Protein AF-A0A8S9MAW0-F1 (afdb_monomer_lite)

pLDDT: mean 72.93, std 15.97, range [34.94, 92.12]

Secondary structure (DSSP, 8-state):
-HHHHHHHHHHHHHHHHHHHH-TT--EEEEEEEEETTEEEEEEEEEEEPPS---------SS-HHHHHHHHHHHHHHHHTTTT-SPPPS--EEEEEEE--TT---TTT----TT----TT--PEEEEEE--SS-----SS-THHHHHHHHHHHHHHHHHHH-TT--EEEEEEEEETTEEEEEEEEEEE--S--------GGG-HHHHHHHHHHHHHHHHTTTT-S---S--EEEEEEEE-TT---TTTEEE-TT----TT---EEEEEE---SS------S-SS-TT-EEEEES--EEPPP-------

InterPro domains:
  IPR009511 Mad1/Cdc20-bound-Mad2 binding protein [PTHR15681] (151-302)
  IPR053729 MAD2L1-binding domain-containing protein [G3DSA:3.30.900.20] (1-145)
  IPR053729 MAD2L1-binding domain-containing protein [G3DSA:3.30.900.20] (146-301)

Radius of gyration: 27.08 Å; chains: 1; bounding box: 57×53×76 Å

Foldseek 3Di:
DVVVVVVVVLLVVLVVVCCLQFVPFQWKKKFKAPDLQDGPAMEIEGEDDDPDPDNDPDDPPDDPVNVVVVVVVVVVCVVVPNPVDDDPDDIDIDMDTDGPPPDDDVVRDDDDPPDDYDPPDDHHYDYDDDPPPDDDDPDPPPPQSVLVVLLVVLVVVCCVQFVPWQKKKKFKDPDLQDGPAMEIEGEDDDPDPDPPPDPVVDDPVVVVVVVVQVVVCVVVVNPVDDDPDKIKIKMKIWGAPPDPPVVFWDWDQPDDYDPVDDHHYDYDDDDDDDDDDPDPPDDDRPGITMIITPRMRIDDDDDDPPDD

Organism: Brassica cretica (NCBI:txid69181)

Structure (mmCIF, N/CA/C/O backbone):
data_AF-A0A8S9MAW0-F1
#
_entry.id   AF-A0A8S9MAW0-F1
#
loop_
_atom_site.group_PDB
_atom_site.id
_atom_site.type_symbol
_atom_site.label_atom_id
_atom_site.label_alt_id
_atom_site.label_comp_id
_atom_site.label_asym_id
_atom_site.label_entity_id
_atom_site.label_seq_id
_atom_site.pdbx_PDB_ins_code
_atom_site.Cartn_x
_atom_site.Cartn_y
_atom_site.Cartn_z
_atom_site.occupancy
_atom_site.B_iso_or_equiv
_atom_site.auth_seq_id
_atom_site.auth_comp_id
_atom_site.auth_asym_id
_atom_site.auth_atom_id
_atom_site.pdbx_PDB_model_num
ATOM 1 N N . MET A 1 1 ? 31.852 18.500 -22.450 1.00 68.56 1 MET A N 1
ATOM 2 C CA . MET A 1 1 ? 30.918 18.590 -21.300 1.00 68.56 1 MET A CA 1
ATOM 3 C C . MET A 1 1 ? 29.756 19.556 -21.553 1.00 68.56 1 MET A C 1
ATOM 5 O O . MET A 1 1 ? 28.620 19.111 -21.476 1.00 68.56 1 MET A O 1
ATOM 9 N N . GLN A 1 2 ? 29.984 20.821 -21.937 1.00 80.50 2 GLN A N 1
ATOM 10 C CA . GLN A 1 2 ? 28.897 21.801 -22.166 1.00 80.50 2 GLN A CA 1
ATOM 11 C C . GLN A 1 2 ? 27.829 21.362 -23.187 1.00 80.50 2 GLN A C 1
ATOM 13 O O . GLN A 1 2 ? 26.647 21.426 -22.873 1.00 80.50 2 GLN A O 1
ATOM 18 N N . LYS A 1 3 ? 28.220 20.832 -24.359 1.00 80.88 3 LYS A N 1
ATOM 19 C CA . LYS A 1 3 ? 27.271 20.316 -25.374 1.00 80.88 3 LYS A CA 1
ATOM 20 C C . LYS A 1 3 ? 26.388 19.170 -24.859 1.00 80.88 3 LYS A C 1
ATOM 22 O O . LYS A 1 3 ? 25.231 19.044 -25.243 1.00 80.88 3 LYS A O 1
ATOM 27 N N . LEU A 1 4 ? 26.933 18.325 -23.982 1.00 74.94 4 LEU A N 1
ATOM 28 C CA . LEU A 1 4 ? 26.174 17.240 -23.362 1.00 74.94 4 LEU A CA 1
ATOM 29 C C . LEU A 1 4 ? 25.146 17.810 -22.382 1.00 74.94 4 LEU A C 1
ATOM 31 O O . LEU A 1 4 ? 23.981 17.435 -22.432 1.00 74.94 4 LEU A O 1
ATOM 35 N N . MET A 1 5 ? 25.564 18.754 -21.537 1.00 84.19 5 MET A N 1
ATOM 36 C CA . MET A 1 5 ? 24.671 19.398 -20.576 1.00 84.19 5 MET A CA 1
ATOM 37 C C . MET A 1 5 ? 23.560 20.197 -21.259 1.00 84.19 5 MET A C 1
ATOM 39 O O . MET A 1 5 ? 22.415 20.106 -20.831 1.00 84.19 5 MET A O 1
ATOM 43 N N . SER A 1 6 ? 23.848 20.911 -22.352 1.00 86.94 6 SER A N 1
ATOM 44 C CA . SER A 1 6 ? 22.807 21.603 -23.122 1.00 86.94 6 SER A CA 1
ATOM 45 C C . SER A 1 6 ? 21.810 20.621 -23.743 1.00 86.94 6 SER A C 1
ATOM 47 O O . SER A 1 6 ? 20.607 20.865 -23.701 1.00 86.94 6 SER A O 1
ATOM 49 N N . THR A 1 7 ? 22.289 19.474 -24.234 1.00 83.19 7 THR A N 1
ATOM 50 C CA . THR A 1 7 ? 21.432 18.406 -24.772 1.00 83.19 7 THR A CA 1
ATOM 51 C C . THR A 1 7 ? 20.560 17.779 -23.682 1.00 83.19 7 THR A C 1
ATOM 53 O O . THR A 1 7 ? 19.371 17.569 -23.896 1.00 83.19 7 THR A O 1
ATOM 56 N N . ILE A 1 8 ? 21.112 17.522 -22.491 1.00 81.00 8 ILE A N 1
ATOM 57 C CA . ILE A 1 8 ? 20.357 16.992 -21.345 1.00 81.00 8 ILE A CA 1
ATOM 58 C C . ILE A 1 8 ? 19.305 18.001 -20.876 1.00 81.00 8 ILE A C 1
ATOM 60 O O . ILE A 1 8 ? 18.168 17.614 -20.618 1.00 81.00 8 ILE A O 1
ATOM 64 N N . SER A 1 9 ? 19.654 19.286 -20.791 1.00 84.62 9 SER A N 1
ATOM 65 C CA . SER A 1 9 ? 18.708 20.346 -20.430 1.00 84.62 9 SER A CA 1
ATOM 66 C C . SER A 1 9 ? 17.590 20.479 -21.463 1.00 84.62 9 SER A C 1
ATOM 68 O O . SER A 1 9 ? 16.426 20.548 -21.085 1.00 84.62 9 SER A O 1
ATOM 70 N N . SER A 1 10 ? 17.919 20.431 -22.757 1.00 85.81 10 SER A N 1
ATOM 71 C CA . SER A 1 10 ? 16.930 20.437 -23.841 1.00 85.81 10 SER A CA 1
ATOM 72 C C . SER A 1 10 ? 16.008 19.216 -23.776 1.00 85.81 10 SER A C 1
ATOM 74 O O . SER A 1 10 ? 14.788 19.367 -23.824 1.00 85.81 10 SER A O 1
ATOM 76 N N . LEU A 1 11 ? 16.566 18.018 -23.567 1.00 84.38 11 LEU A N 1
ATOM 77 C CA . LEU A 1 11 ? 15.797 16.786 -23.388 1.00 84.38 11 LEU A CA 1
ATOM 78 C C . LEU A 1 11 ? 14.881 16.863 -22.162 1.00 84.38 11 LEU A C 1
ATOM 80 O O . LEU A 1 11 ? 13.733 16.433 -22.220 1.00 84.38 11 LEU A O 1
ATOM 84 N N . ARG A 1 12 ? 15.368 17.420 -21.050 1.00 83.94 12 ARG A N 1
ATOM 85 C CA . ARG A 1 12 ? 14.561 17.636 -19.849 1.00 83.94 12 ARG A CA 1
ATOM 86 C C . ARG A 1 12 ? 13.372 18.544 -20.152 1.00 83.94 12 ARG A C 1
ATOM 88 O O . ARG A 1 12 ? 12.258 18.172 -19.799 1.00 83.94 12 ARG A O 1
ATOM 95 N N . SER A 1 13 ? 13.593 19.688 -20.796 1.00 84.00 13 SER A N 1
ATOM 96 C CA . SER A 1 13 ? 12.515 20.611 -21.164 1.00 84.00 13 SER A CA 1
ATOM 97 C C . SER A 1 13 ? 11.504 19.947 -22.101 1.00 84.00 13 SER A C 1
ATOM 99 O O . SER A 1 13 ? 10.302 20.038 -21.867 1.00 84.00 13 SER A O 1
ATOM 101 N N . ALA A 1 14 ? 11.982 19.193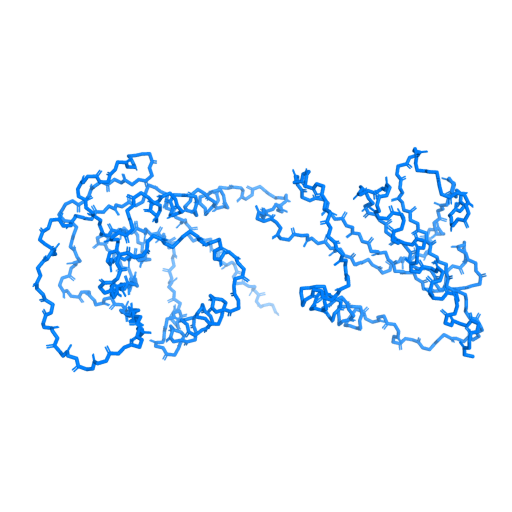 -23.096 1.00 84.00 14 ALA A N 1
ATOM 102 C CA . ALA A 1 14 ? 11.140 18.421 -24.008 1.00 84.00 14 ALA A CA 1
ATOM 103 C C . ALA A 1 14 ? 10.269 17.389 -23.274 1.00 84.00 14 ALA A C 1
ATOM 105 O O . ALA A 1 14 ? 9.072 17.294 -23.530 1.00 84.00 14 ALA A O 1
ATOM 106 N N . LEU A 1 15 ? 10.846 16.636 -22.331 1.00 82.44 15 LEU A N 1
ATOM 107 C CA . LEU A 1 15 ? 10.104 15.668 -21.519 1.00 82.44 15 LEU A CA 1
ATOM 108 C C . LEU A 1 15 ? 9.110 16.347 -20.567 1.00 82.44 15 LEU A C 1
ATOM 110 O O . LEU A 1 15 ? 8.040 15.801 -20.323 1.00 82.44 15 LEU A O 1
ATOM 114 N N . GLN A 1 16 ? 9.435 17.527 -20.037 1.00 81.56 16 GLN A N 1
ATOM 115 C CA . GLN A 1 16 ? 8.514 18.295 -19.195 1.00 81.56 16 GLN A CA 1
ATOM 116 C C . GLN A 1 16 ? 7.295 18.780 -19.984 1.00 81.56 16 GLN A C 1
ATOM 118 O O . GLN A 1 16 ? 6.176 18.626 -19.504 1.00 81.56 16 GLN A O 1
ATOM 123 N N . LEU A 1 17 ? 7.501 19.323 -21.186 1.00 81.88 17 LEU A N 1
ATOM 124 C CA . LEU A 1 17 ? 6.413 19.723 -22.085 1.00 81.88 17 LEU A CA 1
ATOM 125 C C . LEU A 1 17 ? 5.551 18.521 -22.477 1.00 81.88 17 LEU A C 1
ATOM 127 O O . LEU A 1 17 ? 4.332 18.564 -22.361 1.00 81.88 17 LEU A O 1
ATOM 131 N N . LEU A 1 18 ? 6.196 17.410 -22.823 1.00 82.06 18 LEU A N 1
ATOM 132 C CA . LEU A 1 18 ? 5.532 16.158 -23.159 1.00 82.06 18 LEU A CA 1
ATOM 133 C C . LEU A 1 18 ? 4.622 15.643 -22.034 1.00 82.06 18 LEU A C 1
ATOM 135 O O . LEU A 1 18 ? 3.487 15.263 -22.295 1.00 82.06 18 LEU A O 1
ATOM 139 N N . ILE A 1 19 ? 5.106 15.619 -20.791 1.00 77.44 19 ILE 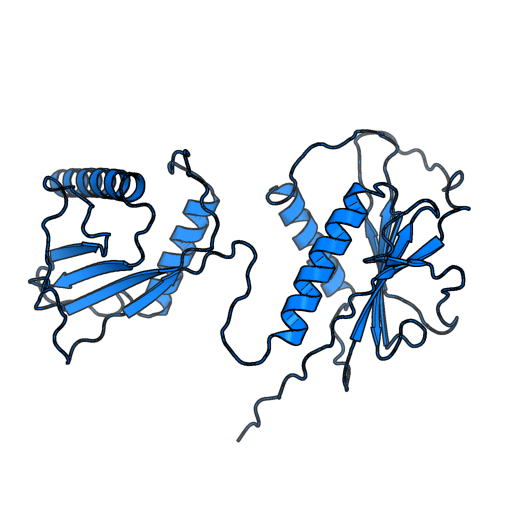A N 1
ATOM 140 C CA . ILE A 1 19 ? 4.314 15.157 -19.640 1.00 77.44 19 ILE A CA 1
ATOM 141 C C . ILE A 1 19 ? 3.129 16.096 -19.369 1.00 77.44 19 ILE A C 1
ATOM 143 O O . ILE A 1 19 ? 2.082 15.635 -18.922 1.00 77.44 19 ILE A O 1
ATOM 147 N N . ARG A 1 20 ? 3.283 17.399 -19.643 1.00 76.69 20 ARG A N 1
ATOM 148 C CA . ARG A 1 20 ? 2.206 18.390 -19.503 1.00 76.69 20 ARG A CA 1
ATOM 149 C C . ARG A 1 20 ? 1.122 18.219 -20.568 1.00 76.69 20 ARG A C 1
ATOM 151 O O . ARG A 1 20 ? -0.053 18.264 -20.232 1.00 76.69 20 ARG A O 1
ATOM 158 N N . GLU A 1 21 ? 1.505 18.011 -21.826 1.00 76.69 21 GLU A N 1
ATOM 159 C CA . GLU A 1 21 ? 0.562 17.914 -22.952 1.00 76.69 21 GLU A CA 1
ATOM 160 C C . GLU A 1 21 ? -0.043 16.517 -23.135 1.00 76.69 21 GLU A C 1
ATOM 162 O O . GLU A 1 21 ? -1.165 16.378 -23.615 1.00 76.69 21 GLU A O 1
ATOM 167 N N . ALA A 1 22 ? 0.683 15.470 -22.746 1.00 73.56 22 ALA A N 1
ATOM 168 C CA . ALA A 1 22 ? 0.238 14.085 -22.819 1.00 73.56 22 ALA A CA 1
ATOM 169 C C . ALA A 1 22 ? 0.399 13.407 -21.447 1.00 73.56 22 ALA A C 1
ATOM 171 O O . ALA A 1 22 ? 1.320 12.611 -21.251 1.00 73.56 22 ALA A O 1
ATOM 172 N N . PRO A 1 23 ? -0.512 13.660 -20.489 1.00 67.12 23 PRO A N 1
ATOM 173 C CA . PRO A 1 23 ? -0.479 12.991 -19.185 1.00 67.12 23 PRO A CA 1
ATOM 174 C C . PRO A 1 23 ? -0.684 11.467 -19.291 1.00 67.12 23 PRO A C 1
ATOM 176 O O . PRO A 1 23 ? -0.322 10.723 -18.381 1.00 67.12 23 PRO A O 1
ATOM 179 N N . ASP A 1 24 ? -1.194 10.988 -20.430 1.00 70.81 24 ASP A N 1
ATOM 180 C CA . ASP A 1 24 ? -1.574 9.592 -20.672 1.00 70.81 24 ASP A CA 1
ATOM 181 C C . ASP A 1 24 ? -0.463 8.744 -21.306 1.00 70.81 24 ASP A C 1
ATOM 183 O O . ASP A 1 24 ? -0.723 7.735 -21.967 1.00 70.81 24 ASP A O 1
ATOM 187 N N . ILE A 1 25 ? 0.800 9.131 -21.124 1.00 77.19 25 ILE A N 1
ATOM 188 C CA . ILE A 1 25 ? 1.941 8.360 -21.627 1.00 77.19 25 ILE A CA 1
ATOM 189 C C . ILE A 1 25 ? 2.031 7.027 -20.892 1.00 77.19 25 ILE A C 1
ATOM 191 O O . ILE A 1 25 ? 2.339 6.952 -19.704 1.00 77.19 25 ILE A O 1
ATOM 195 N N . GLN A 1 26 ? 1.830 5.945 -21.637 1.00 78.69 26 GLN A N 1
ATOM 196 C CA . GLN A 1 26 ? 1.877 4.587 -21.093 1.00 78.69 26 GLN A CA 1
ATOM 197 C C . GLN A 1 26 ? 3.250 3.935 -21.247 1.00 78.69 26 GLN A C 1
ATOM 199 O O . GLN A 1 26 ? 3.578 2.985 -20.535 1.00 78.69 26 GLN A O 1
ATOM 204 N N . ARG A 1 27 ? 4.070 4.409 -22.191 1.00 84.56 27 ARG A N 1
ATOM 205 C CA . ARG A 1 27 ? 5.347 3.774 -22.522 1.00 84.56 27 ARG A CA 1
ATOM 206 C C . ARG A 1 27 ? 6.376 4.805 -22.958 1.00 84.56 27 ARG A C 1
ATOM 208 O O . ARG A 1 27 ? 6.156 5.550 -23.908 1.00 84.56 27 ARG A O 1
ATOM 215 N N . VAL A 1 28 ? 7.539 4.761 -22.322 1.00 87.44 28 VAL A N 1
ATOM 216 C CA . VAL A 1 28 ? 8.760 5.439 -22.767 1.00 87.44 28 VAL A CA 1
ATOM 217 C C . VAL A 1 28 ? 9.814 4.380 -23.049 1.00 87.44 28 VAL A C 1
ATOM 219 O O . VAL A 1 28 ? 9.986 3.439 -22.280 1.00 87.44 28 VAL A O 1
ATOM 222 N N . VAL A 1 29 ? 10.526 4.518 -24.156 1.00 89.06 29 VAL A N 1
ATOM 223 C CA . VAL A 1 29 ? 11.562 3.593 -24.599 1.00 89.06 29 VAL A CA 1
ATOM 224 C C . VAL A 1 29 ? 12.883 4.341 -24.703 1.00 89.06 29 VAL A C 1
ATOM 226 O O . VAL A 1 29 ? 12.986 5.350 -25.398 1.00 89.06 29 VAL A O 1
ATOM 229 N N . LEU A 1 30 ? 13.908 3.811 -24.045 1.00 88.44 30 LEU A N 1
ATOM 230 C CA . LEU A 1 30 ? 15.286 4.277 -24.142 1.00 88.44 30 LEU A CA 1
ATOM 231 C C . LEU A 1 30 ? 16.082 3.264 -24.956 1.00 88.44 30 LEU A C 1
ATOM 233 O O . LEU A 1 30 ? 16.250 2.132 -24.515 1.00 88.44 30 LEU A O 1
ATOM 237 N N . ILE A 1 31 ? 16.584 3.655 -26.123 1.00 88.44 31 ILE A N 1
ATOM 238 C CA . ILE A 1 31 ? 17.380 2.790 -26.999 1.00 88.44 31 ILE A CA 1
ATOM 239 C C . ILE A 1 31 ? 18.826 3.269 -27.004 1.00 88.44 31 ILE A C 1
ATOM 241 O O . ILE A 1 31 ? 19.095 4.429 -27.302 1.00 88.44 31 ILE A O 1
ATOM 245 N N . LEU A 1 32 ? 19.754 2.357 -26.736 1.00 86.62 32 LEU A N 1
ATOM 246 C CA . LEU A 1 32 ? 21.188 2.553 -26.907 1.00 86.62 32 LEU A CA 1
ATOM 247 C C . LEU A 1 32 ? 21.658 1.735 -28.109 1.00 86.62 32 LEU A C 1
ATOM 249 O O . LEU A 1 32 ? 21.544 0.507 -28.124 1.00 86.62 32 LEU A O 1
ATOM 253 N N . GLY A 1 33 ? 22.193 2.404 -29.124 1.00 86.88 33 GLY A N 1
ATOM 254 C CA . GLY A 1 33 ? 22.710 1.741 -30.319 1.00 86.88 33 GLY A CA 1
ATOM 255 C C . GLY A 1 33 ? 23.092 2.720 -31.421 1.00 86.88 33 GLY A C 1
ATOM 256 O O . GLY A 1 33 ? 23.178 3.926 -31.194 1.00 86.88 33 GLY A O 1
ATOM 257 N N . GLY A 1 34 ? 23.314 2.198 -32.628 1.00 84.50 34 GLY A N 1
ATOM 258 C CA . GLY A 1 34 ? 23.605 3.027 -33.805 1.00 84.50 34 GLY A CA 1
ATOM 259 C C . GLY A 1 34 ? 22.356 3.682 -34.405 1.00 84.50 34 GLY A C 1
ATOM 260 O O . GLY A 1 34 ? 22.434 4.761 -34.986 1.00 84.50 34 GLY A O 1
ATOM 261 N N . SER A 1 35 ? 21.188 3.052 -34.244 1.00 83.88 35 SER A N 1
ATOM 262 C CA . SER A 1 35 ? 19.892 3.576 -34.689 1.00 83.88 35 SER A CA 1
ATOM 263 C C . SER A 1 35 ? 18.746 2.963 -33.871 1.00 83.88 35 SER A C 1
ATOM 265 O O . SER A 1 35 ? 18.943 1.898 -33.279 1.00 83.88 35 SER A O 1
ATOM 267 N N . PRO A 1 36 ? 17.532 3.547 -33.893 1.00 82.81 36 PRO A N 1
ATOM 268 C CA . PRO A 1 36 ? 16.364 2.951 -33.243 1.00 82.81 36 PRO A CA 1
ATOM 269 C C . PRO A 1 36 ? 16.032 1.535 -33.744 1.00 82.81 36 PRO A C 1
ATOM 271 O O . PRO A 1 36 ? 15.563 0.709 -32.970 1.00 82.81 36 PRO A O 1
ATOM 274 N N . LEU A 1 37 ? 16.289 1.238 -35.027 1.00 84.38 37 LEU A N 1
ATOM 275 C CA . LEU A 1 37 ? 16.007 -0.067 -35.651 1.00 84.38 37 LEU A CA 1
ATOM 276 C C . LEU A 1 37 ? 17.097 -1.119 -35.393 1.00 84.38 37 LEU A C 1
ATOM 278 O O . LEU A 1 37 ? 16.867 -2.310 -35.591 1.00 84.38 37 LEU A O 1
ATOM 282 N N . ARG A 1 38 ? 18.287 -0.687 -34.958 1.00 83.50 38 ARG A N 1
ATOM 283 C CA . ARG A 1 38 ? 19.421 -1.552 -34.601 1.00 83.50 38 ARG A CA 1
ATOM 284 C C . ARG A 1 38 ? 19.840 -1.290 -33.146 1.00 83.50 38 ARG A C 1
ATOM 286 O O . ARG A 1 38 ? 20.939 -0.770 -32.916 1.00 83.50 38 ARG A O 1
ATOM 293 N N . PRO A 1 39 ? 18.957 -1.579 -32.171 1.00 86.31 39 PRO A N 1
ATOM 294 C CA . PRO A 1 39 ? 19.268 -1.408 -30.760 1.00 86.31 39 PRO A CA 1
ATOM 295 C C . PRO A 1 39 ? 20.339 -2.420 -30.332 1.00 86.31 39 PRO A C 1
ATOM 297 O O . PRO A 1 39 ? 20.265 -3.593 -30.687 1.00 86.31 39 PRO A O 1
ATOM 300 N N . GLN A 1 40 ? 21.319 -1.978 -29.545 1.00 84.12 40 GLN A N 1
ATOM 301 C CA . GLN A 1 40 ? 22.179 -2.894 -28.786 1.00 84.12 40 GLN A CA 1
ATOM 302 C C . GLN A 1 40 ? 21.581 -3.159 -27.404 1.00 84.12 40 GLN A C 1
ATOM 304 O O . GLN A 1 40 ? 21.593 -4.284 -26.917 1.00 84.12 40 GLN A O 1
ATOM 309 N N . LYS A 1 41 ? 21.017 -2.119 -26.783 1.00 85.00 41 LYS A N 1
ATOM 310 C CA . LYS A 1 41 ? 20.212 -2.221 -25.565 1.00 85.00 41 LYS A CA 1
ATOM 311 C C . LYS A 1 41 ? 18.969 -1.367 -25.717 1.00 85.00 41 LYS A C 1
ATOM 313 O O . LYS A 1 41 ? 19.006 -0.313 -26.348 1.00 85.00 41 LYS A O 1
ATOM 318 N N . ALA A 1 42 ? 17.879 -1.803 -25.109 1.00 87.56 42 ALA A N 1
ATOM 319 C CA . ALA A 1 42 ? 16.677 -1.002 -25.015 1.00 87.56 42 ALA A CA 1
ATOM 320 C C . ALA A 1 42 ? 16.008 -1.250 -23.672 1.00 87.56 42 ALA A C 1
ATOM 322 O O . ALA A 1 42 ? 15.942 -2.389 -23.205 1.00 87.56 42 ALA A O 1
ATOM 323 N N . TYR A 1 43 ? 15.512 -0.173 -23.083 1.00 88.25 43 TYR A N 1
ATOM 324 C CA . TYR A 1 43 ? 14.814 -0.172 -21.812 1.00 88.25 43 TYR A CA 1
ATOM 325 C C . TYR A 1 43 ? 13.421 0.399 -22.032 1.00 88.25 43 TYR A C 1
ATOM 327 O O . TYR A 1 43 ? 13.277 1.539 -22.469 1.00 88.25 43 TYR A O 1
ATOM 335 N N . GLU A 1 44 ? 12.396 -0.387 -21.733 1.00 89.25 44 GLU A N 1
ATOM 336 C CA . GLU A 1 44 ? 11.007 0.055 -21.781 1.00 89.25 44 GLU A CA 1
ATOM 337 C C . GLU A 1 44 ? 10.533 0.398 -20.378 1.00 89.25 44 GLU A C 1
ATOM 339 O O . GLU A 1 44 ? 10.459 -0.459 -19.503 1.00 89.25 44 GLU A O 1
ATOM 344 N N . LEU A 1 45 ? 10.179 1.657 -20.179 1.00 86.38 45 LEU A N 1
ATOM 345 C CA . LEU A 1 45 ? 9.536 2.168 -18.983 1.00 86.38 45 LEU A CA 1
ATOM 346 C C . LEU A 1 45 ? 8.030 2.160 -19.255 1.00 86.38 45 LEU A C 1
ATOM 348 O O . LEU A 1 45 ? 7.540 2.915 -20.095 1.00 86.38 45 LEU A O 1
ATOM 352 N N . LEU A 1 46 ? 7.307 1.266 -18.589 1.00 84.19 46 LEU A N 1
ATOM 353 C CA . LEU A 1 46 ? 5.864 1.094 -18.749 1.00 84.19 46 LEU A CA 1
ATOM 354 C C . LEU A 1 46 ? 5.147 1.725 -17.562 1.00 84.19 46 LEU A C 1
ATOM 356 O O . LEU A 1 46 ? 5.374 1.314 -16.425 1.00 84.19 46 LEU A O 1
ATOM 360 N N . PHE A 1 47 ? 4.260 2.674 -17.823 1.00 79.94 47 PHE A N 1
ATOM 361 C CA . PHE A 1 47 ? 3.472 3.371 -16.818 1.00 79.94 47 PHE A CA 1
ATOM 362 C C . PHE A 1 47 ? 2.038 2.857 -16.871 1.00 79.94 47 PHE A C 1
ATOM 364 O O . PHE A 1 47 ? 1.377 2.925 -17.905 1.00 79.94 47 PHE A O 1
ATOM 371 N N . THR A 1 48 ? 1.550 2.310 -15.761 1.00 67.00 48 THR A N 1
ATOM 372 C CA . THR A 1 48 ? 0.127 1.988 -15.621 1.00 67.00 48 THR A CA 1
ATOM 373 C C . THR A 1 48 ? -0.570 3.142 -14.921 1.00 67.00 48 THR A C 1
ATOM 375 O O . THR A 1 48 ? -0.221 3.455 -13.778 1.00 67.00 48 THR A O 1
ATOM 378 N N . ARG A 1 49 ? -1.547 3.753 -15.593 1.00 61.44 49 ARG A N 1
ATOM 379 C CA . ARG A 1 49 ? -2.446 4.741 -14.995 1.00 61.44 49 ARG A CA 1
ATOM 380 C C . ARG A 1 49 ? -3.319 4.053 -13.937 1.00 61.44 49 ARG A C 1
ATOM 382 O O . ARG A 1 49 ? -3.872 2.994 -14.211 1.00 61.44 49 ARG A O 1
ATOM 389 N N . GLY A 1 50 ? -3.386 4.630 -12.738 1.00 50.72 50 GLY A N 1
ATOM 390 C CA . GLY A 1 50 ? -4.506 4.417 -11.815 1.00 50.72 50 GLY A CA 1
ATOM 391 C C . GLY A 1 50 ? -5.565 5.477 -12.113 1.00 50.72 50 GLY A C 1
ATOM 392 O O . GLY A 1 50 ? -5.195 6.575 -12.531 1.00 50.72 50 GLY A O 1
ATOM 393 N N . ASP A 1 51 ? -6.840 5.154 -11.939 1.00 42.97 51 ASP A N 1
ATOM 394 C CA . ASP A 1 51 ? -8.027 5.887 -12.423 1.00 42.97 51 ASP A CA 1
ATOM 395 C C . ASP A 1 51 ? -8.267 7.298 -11.828 1.00 42.97 51 ASP A C 1
ATOM 397 O O . ASP A 1 51 ? -9.372 7.825 -11.814 1.00 42.97 51 ASP A O 1
ATOM 401 N N . ASN A 1 52 ? -7.233 7.980 -11.337 1.00 43.12 52 ASN A N 1
ATOM 402 C CA . ASN A 1 52 ? -7.392 9.297 -10.733 1.00 43.12 52 ASN A CA 1
ATOM 403 C C . ASN A 1 52 ? -6.979 10.385 -11.724 1.00 43.12 52 ASN A C 1
ATOM 405 O O . ASN A 1 52 ? -5.798 10.707 -11.870 1.00 43.12 52 ASN A O 1
ATOM 409 N N . GLY A 1 53 ? -7.979 10.970 -12.386 1.00 41.97 53 GLY A N 1
ATOM 410 C CA . GLY A 1 53 ? -7.893 12.195 -13.184 1.00 41.97 53 GLY A CA 1
ATOM 411 C C . GLY A 1 53 ? -7.612 13.449 -12.351 1.00 41.97 53 GLY A C 1
ATOM 412 O O . GLY A 1 53 ? -8.368 14.411 -12.413 1.00 41.97 53 GLY A O 1
ATOM 413 N N . LEU A 1 54 ? -6.533 13.455 -11.568 1.00 39.12 54 LEU A N 1
ATOM 414 C CA . LEU A 1 54 ? -6.051 14.673 -10.924 1.00 39.12 54 LEU A CA 1
ATOM 415 C C . LEU A 1 54 ? -5.027 15.339 -11.838 1.00 39.12 54 LEU A C 1
ATOM 417 O O . LEU A 1 54 ? -3.893 14.876 -11.966 1.00 39.12 54 LEU A O 1
ATOM 421 N N . SER A 1 55 ? -5.460 16.431 -12.467 1.00 40.03 55 SER A N 1
ATOM 422 C CA . SER A 1 55 ? -4.608 17.438 -13.093 1.00 40.03 55 SER A CA 1
ATOM 423 C C . SER A 1 55 ? -3.509 17.841 -12.108 1.00 40.03 55 SER A C 1
ATOM 425 O O . SER A 1 55 ? -3.758 18.507 -11.102 1.00 40.03 55 SER A O 1
ATOM 427 N N . PHE A 1 56 ? -2.297 17.351 -12.350 1.00 43.09 56 PHE A N 1
ATOM 428 C CA . PHE A 1 56 ? -1.178 17.520 -11.435 1.00 43.09 56 PHE A CA 1
ATOM 429 C C . PHE A 1 56 ? -0.444 18.823 -11.763 1.00 43.09 56 PHE A C 1
ATOM 431 O O . PHE A 1 56 ? 0.523 18.839 -12.523 1.00 43.09 56 PHE A O 1
ATOM 438 N N . GLU A 1 57 ? -0.918 19.924 -11.188 1.00 39.50 57 GLU A N 1
ATOM 439 C CA . GLU A 1 57 ? -0.238 21.218 -11.216 1.00 39.50 57 GLU A CA 1
ATOM 440 C C . GLU A 1 57 ? 0.765 21.274 -10.056 1.00 39.50 57 GLU A C 1
ATOM 442 O O . GLU A 1 57 ? 0.469 21.723 -8.951 1.00 39.50 57 GLU A O 1
ATOM 447 N N . GLY A 1 58 ? 1.950 20.702 -10.266 1.00 47.25 58 GLY A N 1
ATOM 448 C CA . GLY A 1 58 ? 2.993 20.669 -9.247 1.00 47.25 58 GLY A CA 1
ATOM 449 C C . GLY A 1 58 ? 4.383 20.586 -9.856 1.00 47.25 58 GLY A C 1
ATOM 450 O O . GLY A 1 58 ? 4.673 19.712 -10.674 1.00 47.25 58 GLY A O 1
ATOM 451 N N . ASP A 1 59 ? 5.262 21.490 -9.434 1.00 47.22 59 ASP A N 1
ATOM 452 C CA . ASP A 1 59 ? 6.646 21.535 -9.885 1.00 47.22 59 ASP A CA 1
ATOM 453 C C . ASP A 1 59 ? 7.414 20.280 -9.423 1.00 47.22 59 ASP A C 1
ATOM 455 O O . ASP A 1 59 ? 7.636 20.032 -8.237 1.00 47.22 59 ASP A O 1
ATOM 459 N N . PHE A 1 60 ? 7.854 19.459 -10.385 1.00 52.06 60 PHE A N 1
ATOM 460 C CA . PHE A 1 60 ? 8.621 18.221 -10.157 1.00 52.06 60 PHE A CA 1
ATOM 461 C C . PHE A 1 60 ? 10.017 18.453 -9.548 1.00 52.06 60 PHE A C 1
ATOM 463 O O . PHE A 1 60 ? 10.757 17.505 -9.254 1.00 52.06 60 PHE A O 1
ATOM 470 N N . SER A 1 61 ? 10.416 19.707 -9.366 1.00 51.72 61 SER A N 1
ATOM 471 C CA . SER A 1 61 ? 11.673 20.103 -8.755 1.00 51.72 61 SER A CA 1
ATOM 472 C C . SER A 1 61 ? 11.621 19.881 -7.236 1.00 51.72 61 SER A C 1
ATOM 474 O O . SER A 1 61 ? 11.262 20.762 -6.468 1.00 51.72 61 SER A O 1
ATOM 476 N N . LYS A 1 62 ? 12.135 18.715 -6.807 1.00 55.06 62 LYS A N 1
ATOM 477 C CA . LYS A 1 62 ? 12.607 18.398 -5.433 1.00 55.06 62 LYS A CA 1
ATOM 478 C C . LYS A 1 62 ? 11.608 17.759 -4.453 1.00 55.06 62 LYS A C 1
ATOM 480 O O . LYS A 1 62 ? 11.784 17.875 -3.241 1.00 55.06 62 LYS A O 1
ATOM 485 N N . SER A 1 63 ? 10.623 16.988 -4.914 1.00 65.94 63 SER A N 1
ATOM 486 C CA . SER A 1 63 ? 9.903 16.104 -3.981 1.00 65.94 63 SER A CA 1
ATOM 487 C C . SER A 1 63 ? 10.786 14.926 -3.540 1.00 65.94 63 SER A C 1
ATOM 489 O O . SER A 1 63 ? 11.348 14.203 -4.366 1.00 65.94 63 SER A O 1
ATOM 491 N N . LYS A 1 64 ? 10.863 14.679 -2.224 1.00 70.25 64 LYS A N 1
ATOM 492 C CA . LYS A 1 64 ? 11.545 13.501 -1.645 1.00 70.25 64 LYS A CA 1
ATOM 493 C C . LYS A 1 64 ? 10.997 12.181 -2.195 1.00 70.25 64 LYS A C 1
ATOM 495 O O . LYS A 1 64 ? 11.735 11.203 -2.292 1.00 70.25 64 LYS A O 1
ATOM 500 N N . ALA A 1 65 ? 9.718 12.154 -2.576 1.00 67.19 65 ALA A N 1
ATOM 501 C CA . ALA A 1 65 ? 9.102 10.992 -3.206 1.00 67.19 65 ALA A CA 1
ATOM 502 C C . ALA A 1 65 ? 9.693 10.729 -4.600 1.00 67.19 65 ALA A C 1
ATOM 504 O O . ALA A 1 65 ? 10.010 9.584 -4.919 1.00 67.19 65 ALA A O 1
ATOM 505 N N . THR A 1 66 ? 9.914 11.784 -5.390 1.00 70.69 66 THR A N 1
ATOM 506 C CA . THR A 1 66 ? 10.563 11.703 -6.707 1.00 70.69 66 THR A CA 1
ATOM 507 C C . THR A 1 66 ? 11.989 11.187 -6.576 1.00 70.69 66 THR A C 1
ATOM 509 O O . THR A 1 66 ? 12.381 10.274 -7.294 1.00 70.69 66 THR A O 1
ATOM 512 N N . GLU A 1 67 ? 12.755 11.700 -5.612 1.00 78.00 67 GLU A N 1
ATOM 513 C CA . GLU A 1 67 ? 14.126 11.239 -5.371 1.00 78.00 67 GLU A CA 1
ATOM 514 C C . GLU A 1 67 ? 14.171 9.760 -4.948 1.00 78.00 67 GLU A C 1
ATOM 516 O O . GLU A 1 67 ? 14.971 8.977 -5.467 1.00 78.00 67 GLU A O 1
ATOM 521 N N . ALA A 1 68 ? 13.287 9.350 -4.035 1.00 78.25 68 ALA A N 1
ATOM 522 C CA . ALA A 1 68 ? 13.186 7.963 -3.594 1.00 78.25 68 ALA A CA 1
ATOM 523 C C . ALA A 1 68 ? 12.784 7.021 -4.739 1.00 78.25 68 ALA A C 1
ATOM 525 O O . ALA A 1 68 ? 13.356 5.933 -4.864 1.00 78.25 68 ALA A O 1
ATOM 526 N N . LEU A 1 69 ? 11.839 7.443 -5.586 1.00 78.75 69 LEU A N 1
ATOM 527 C CA . LEU A 1 69 ? 11.416 6.689 -6.761 1.00 78.75 69 LEU A CA 1
ATOM 528 C C . LEU A 1 69 ? 12.565 6.558 -7.761 1.00 78.75 69 LEU A C 1
ATOM 530 O O . LEU A 1 69 ? 12.882 5.439 -8.146 1.00 78.75 69 LEU A O 1
ATOM 534 N N . SER A 1 70 ? 13.265 7.648 -8.080 1.00 80.75 70 SER A N 1
ATOM 535 C CA . SER A 1 70 ? 14.445 7.632 -8.953 1.00 80.75 70 SER A CA 1
ATOM 536 C C . SER A 1 70 ? 15.516 6.670 -8.443 1.00 80.75 70 SER A C 1
ATOM 538 O O . SER A 1 70 ? 15.985 5.812 -9.187 1.00 80.75 70 SER A O 1
ATOM 540 N N . LYS A 1 71 ? 15.856 6.721 -7.148 1.00 86.56 71 LYS A N 1
ATOM 541 C CA . LYS A 1 71 ? 16.818 5.782 -6.542 1.00 86.56 71 LYS A CA 1
ATOM 542 C C . LYS A 1 71 ? 16.329 4.336 -6.587 1.00 86.56 71 LYS A C 1
ATOM 544 O O . LYS A 1 71 ? 17.134 3.416 -6.709 1.00 86.56 71 LYS A O 1
ATOM 549 N N . LYS A 1 72 ? 15.024 4.097 -6.443 1.00 84.44 72 LYS A N 1
ATOM 550 C CA . LYS A 1 72 ? 14.437 2.754 -6.548 1.00 84.44 72 LYS A CA 1
ATOM 551 C C . LYS A 1 72 ? 14.488 2.238 -7.987 1.00 84.44 72 LYS A C 1
ATOM 553 O O . LYS A 1 72 ? 14.882 1.097 -8.192 1.00 84.44 72 LYS A O 1
ATOM 558 N N . THR A 1 73 ? 14.168 3.086 -8.958 1.00 82.56 73 THR A N 1
ATOM 559 C CA . THR A 1 73 ? 14.250 2.806 -10.394 1.00 82.56 73 THR A CA 1
ATOM 560 C C . THR A 1 73 ? 15.671 2.484 -10.824 1.00 82.56 73 THR A C 1
ATOM 562 O O . THR A 1 73 ? 15.891 1.455 -11.449 1.00 82.56 73 THR A O 1
ATOM 565 N N . ILE A 1 74 ? 16.645 3.308 -10.436 1.00 85.31 74 ILE A N 1
ATOM 566 C CA . ILE A 1 74 ? 18.059 3.081 -10.756 1.00 85.31 74 ILE A CA 1
ATOM 567 C C . ILE A 1 74 ? 18.529 1.747 -10.167 1.00 85.31 74 ILE A C 1
ATOM 569 O O . ILE A 1 74 ? 19.124 0.942 -10.875 1.00 85.31 74 ILE A O 1
ATOM 573 N N . ARG A 1 75 ? 18.196 1.455 -8.903 1.00 86.81 75 ARG A N 1
ATOM 574 C CA . ARG A 1 75 ? 18.527 0.160 -8.282 1.00 86.81 75 ARG A CA 1
ATOM 575 C C . ARG A 1 75 ? 17.852 -1.022 -8.981 1.00 86.81 75 ARG A C 1
ATOM 577 O O . ARG A 1 75 ? 18.486 -2.058 -9.156 1.00 86.81 75 ARG A O 1
ATOM 584 N N . ALA A 1 76 ? 16.596 -0.880 -9.401 1.00 83.94 76 ALA A N 1
ATOM 585 C CA . ALA A 1 76 ? 15.892 -1.912 -10.160 1.00 83.94 76 ALA A CA 1
ATOM 586 C C . ALA A 1 76 ? 16.552 -2.161 -11.528 1.00 83.94 76 ALA A C 1
ATOM 588 O O . ALA A 1 76 ? 16.745 -3.305 -11.921 1.00 83.94 76 ALA A O 1
ATOM 589 N N . LEU A 1 77 ? 16.968 -1.104 -12.229 1.00 81.88 77 LEU A N 1
ATOM 590 C CA . LEU A 1 77 ? 17.713 -1.229 -13.482 1.00 81.88 77 LEU A CA 1
ATOM 591 C C . LEU A 1 77 ? 19.051 -1.948 -13.261 1.00 81.88 77 LEU A C 1
ATOM 593 O O . LEU A 1 77 ? 19.338 -2.922 -13.945 1.00 81.88 77 LEU A O 1
ATOM 597 N N . ILE A 1 78 ? 19.834 -1.538 -12.263 1.00 85.88 78 ILE A N 1
ATOM 598 C CA . ILE A 1 78 ? 21.130 -2.169 -11.966 1.00 85.88 78 ILE A CA 1
ATOM 599 C C . ILE A 1 78 ? 20.953 -3.650 -11.590 1.00 85.88 78 ILE A C 1
ATOM 601 O O . ILE A 1 78 ? 21.644 -4.506 -12.131 1.00 85.88 78 ILE A O 1
ATOM 605 N N . SER A 1 79 ? 19.996 -3.972 -10.714 1.00 82.75 79 SER A N 1
ATOM 606 C CA . SER A 1 79 ? 19.724 -5.363 -10.300 1.00 82.75 79 SER A CA 1
ATOM 607 C C . SER A 1 79 ? 19.186 -6.254 -11.421 1.00 82.75 79 SER A C 1
ATOM 609 O O . SER A 1 79 ? 19.366 -7.464 -11.367 1.00 82.75 79 SER A O 1
ATOM 611 N N . THR A 1 80 ? 18.573 -5.673 -12.455 1.00 80.06 80 THR A N 1
ATOM 612 C CA . THR A 1 80 ? 18.143 -6.401 -13.663 1.00 80.06 80 THR A CA 1
ATOM 613 C C . THR A 1 80 ? 19.244 -6.501 -14.725 1.00 80.06 80 THR A C 1
ATOM 615 O O . THR A 1 80 ? 18.995 -6.978 -15.829 1.00 80.06 80 THR A O 1
ATOM 618 N N . GLY A 1 81 ? 20.471 -6.078 -14.404 1.00 77.62 81 GLY A N 1
ATOM 619 C CA . GLY A 1 81 ? 21.634 -6.181 -15.286 1.00 77.62 81 GLY A CA 1
ATOM 620 C C . GLY A 1 81 ? 21.800 -5.009 -16.258 1.00 77.62 81 GLY A C 1
ATOM 621 O O . GLY A 1 81 ? 22.595 -5.085 -17.202 1.00 77.62 81 GLY A O 1
ATOM 622 N N . ALA A 1 82 ? 21.065 -3.905 -16.072 1.00 79.56 82 ALA A N 1
ATOM 623 C CA . ALA A 1 82 ? 21.250 -2.711 -16.889 1.00 79.56 82 ALA A CA 1
ATOM 624 C C . ALA A 1 82 ? 22.665 -2.151 -16.689 1.00 79.56 82 ALA A C 1
ATOM 626 O O . ALA A 1 82 ? 23.073 -1.819 -15.580 1.00 79.56 82 ALA A O 1
ATOM 627 N N . GLY A 1 83 ? 23.408 -2.027 -17.789 1.00 74.75 83 GLY A N 1
ATOM 628 C CA . GLY A 1 83 ? 24.791 -1.543 -17.758 1.00 74.75 83 GLY A CA 1
ATOM 629 C C . GLY A 1 83 ? 25.846 -2.588 -17.375 1.00 74.75 83 GLY A C 1
ATOM 630 O O . GLY A 1 83 ? 27.021 -2.250 -17.414 1.00 74.75 83 GLY A O 1
ATOM 631 N N . SER A 1 84 ? 25.475 -3.844 -17.093 1.00 76.56 84 SER A N 1
ATOM 632 C CA . SER A 1 84 ? 26.434 -4.900 -16.710 1.00 76.56 84 SER A CA 1
ATOM 633 C C . SER A 1 84 ? 27.353 -5.355 -17.844 1.00 76.56 84 SER A C 1
ATOM 635 O O . SER A 1 84 ? 28.419 -5.900 -17.586 1.00 76.56 84 SER A O 1
ATOM 637 N N . THR A 1 85 ? 26.961 -5.136 -19.100 1.00 72.06 85 THR A N 1
ATOM 638 C CA . THR A 1 85 ? 27.811 -5.445 -20.256 1.00 72.06 85 THR A CA 1
ATOM 639 C C . THR A 1 85 ? 28.514 -4.195 -20.766 1.00 72.06 85 THR A C 1
ATOM 641 O O . THR A 1 85 ? 27.870 -3.157 -20.970 1.00 72.06 85 THR A O 1
ATOM 644 N N . SER A 1 86 ? 29.820 -4.304 -21.008 1.00 71.50 86 SER A N 1
ATOM 645 C CA . SER A 1 86 ? 30.567 -3.308 -21.766 1.00 71.50 86 SER A CA 1
ATOM 646 C C . SER A 1 86 ? 30.045 -3.302 -23.202 1.00 71.50 86 SER A C 1
ATOM 648 O O . SER A 1 86 ? 29.931 -4.339 -23.854 1.00 71.50 86 SER A O 1
ATOM 650 N N . CYS A 1 87 ? 29.649 -2.129 -23.684 1.00 65.25 87 CYS A N 1
ATOM 651 C CA . CYS A 1 87 ? 29.237 -1.974 -25.071 1.00 65.25 87 CYS A CA 1
ATOM 652 C C . CYS A 1 87 ? 30.445 -1.482 -25.874 1.00 65.25 87 CYS A C 1
ATOM 654 O O . CYS A 1 87 ? 30.938 -0.390 -25.578 1.00 65.25 87 CYS A O 1
ATOM 656 N N . PRO A 1 88 ? 30.935 -2.236 -26.869 1.00 65.38 88 PRO A N 1
ATOM 657 C CA . PRO A 1 88 ? 32.003 -1.753 -27.728 1.00 65.38 88 PRO A CA 1
ATOM 658 C C . PRO A 1 88 ? 31.471 -0.680 -28.694 1.00 65.38 88 PRO A C 1
ATOM 660 O O . PRO A 1 88 ? 30.463 -0.875 -29.377 1.00 65.38 88 PRO A O 1
ATOM 663 N N . GLY A 1 89 ? 32.180 0.449 -28.769 1.00 71.06 89 GLY A N 1
ATOM 664 C CA . GLY A 1 89 ? 31.961 1.505 -29.761 1.00 71.06 89 GLY A CA 1
ATOM 665 C C . GLY A 1 89 ? 31.031 2.657 -29.338 1.00 71.06 89 GLY A C 1
ATOM 666 O O . GLY A 1 89 ? 30.415 2.632 -28.271 1.00 71.06 89 GLY A O 1
ATOM 667 N N . PRO A 1 90 ? 30.936 3.711 -30.172 1.00 70.19 90 PRO A N 1
ATOM 668 C CA . PRO A 1 90 ? 30.113 4.882 -29.890 1.00 70.19 90 PRO A CA 1
ATOM 669 C C . PRO A 1 90 ? 28.619 4.536 -29.936 1.00 70.19 90 PRO A C 1
ATOM 671 O O . PRO A 1 90 ? 28.102 4.059 -30.947 1.00 70.19 90 PRO A O 1
ATOM 674 N N . MET A 1 91 ? 27.905 4.822 -28.846 1.00 78.75 91 MET A N 1
ATOM 675 C CA . MET A 1 91 ? 26.457 4.623 -28.744 1.00 78.75 91 MET A CA 1
ATOM 676 C C . MET A 1 91 ? 25.706 5.946 -28.828 1.00 78.75 91 MET A C 1
ATOM 678 O O . MET A 1 91 ? 26.135 6.956 -28.271 1.00 78.75 91 MET A O 1
ATOM 682 N N . ARG A 1 92 ? 24.532 5.926 -29.460 1.00 85.12 92 ARG A N 1
ATOM 683 C CA . ARG A 1 92 ? 23.555 7.014 -29.385 1.00 85.12 92 ARG A CA 1
ATOM 684 C C . ARG A 1 92 ? 22.386 6.589 -28.506 1.00 85.12 92 ARG A C 1
ATOM 686 O O . ARG A 1 92 ? 21.936 5.446 -28.588 1.00 85.12 92 ARG A O 1
ATOM 693 N N . LEU A 1 93 ? 21.914 7.519 -27.678 1.00 84.38 93 LEU A N 1
ATOM 694 C CA . LEU A 1 93 ? 20.674 7.374 -26.924 1.00 84.38 93 LEU A CA 1
ATOM 695 C C . LEU A 1 93 ? 19.526 7.936 -27.760 1.00 84.38 93 LEU A C 1
ATOM 697 O O . LEU A 1 93 ? 19.526 9.116 -28.104 1.00 84.38 93 LEU A O 1
ATOM 701 N N . PHE A 1 94 ? 18.541 7.097 -28.051 1.00 87.38 94 PHE A N 1
ATOM 702 C CA . PHE A 1 94 ? 17.274 7.506 -28.638 1.00 87.38 94 PHE A CA 1
ATOM 703 C C . PHE A 1 94 ? 16.178 7.363 -27.587 1.00 87.38 94 PHE A C 1
ATOM 705 O O . PHE A 1 94 ? 16.105 6.345 -26.897 1.00 87.38 94 PHE A O 1
ATOM 712 N N . VAL A 1 95 ? 15.320 8.375 -27.482 1.00 88.19 95 VAL A N 1
ATOM 713 C CA . VAL A 1 95 ? 14.146 8.359 -26.607 1.00 88.19 95 VAL A CA 1
ATOM 714 C C . VAL A 1 95 ? 12.915 8.321 -27.497 1.00 88.19 95 VAL A C 1
ATOM 716 O O . VAL A 1 95 ? 12.700 9.230 -28.295 1.00 88.19 95 VAL A O 1
ATOM 719 N N . LEU A 1 96 ? 12.134 7.251 -27.394 1.00 87.75 96 LEU A N 1
ATOM 720 C CA . LEU A 1 96 ? 10.846 7.131 -28.066 1.00 87.75 96 LEU A CA 1
ATOM 721 C C . LEU A 1 96 ? 9.760 7.130 -27.002 1.00 87.75 96 LEU A C 1
ATOM 723 O O . LEU A 1 96 ? 9.916 6.517 -25.948 1.00 87.75 96 LEU A O 1
ATOM 727 N N . VAL A 1 97 ? 8.652 7.801 -27.279 1.00 86.25 97 VAL A N 1
ATOM 728 C CA . VAL A 1 97 ? 7.528 7.872 -26.352 1.00 86.25 97 VAL A CA 1
ATOM 729 C C . VAL A 1 97 ? 6.271 7.463 -27.091 1.00 86.25 97 VAL A C 1
ATOM 731 O O . VAL A 1 97 ? 5.999 7.947 -28.187 1.00 86.25 97 VAL A O 1
ATOM 734 N N . GLN A 1 98 ? 5.529 6.531 -26.503 1.00 84.50 98 GLN A N 1
ATOM 735 C CA . GLN A 1 98 ? 4.200 6.187 -26.967 1.00 84.50 98 GLN A CA 1
ATOM 736 C C . GLN A 1 98 ? 3.230 7.211 -26.387 1.00 84.50 98 GLN A C 1
ATOM 738 O O . GLN A 1 98 ? 3.013 7.252 -25.175 1.00 84.50 98 GLN A O 1
ATOM 743 N N . ALA A 1 99 ? 2.669 8.025 -27.268 1.00 76.69 99 ALA A N 1
ATOM 744 C CA . ALA A 1 99 ? 1.734 9.081 -26.928 1.00 76.69 99 ALA A CA 1
ATOM 745 C C . ALA A 1 99 ? 0.476 8.988 -27.808 1.00 76.69 99 ALA A C 1
ATOM 747 O O . ALA A 1 99 ? 0.518 8.332 -28.858 1.00 76.69 99 ALA A O 1
ATOM 748 N N . PRO A 1 100 ? -0.635 9.623 -27.395 1.00 74.38 100 PRO A N 1
ATOM 749 C CA . PRO A 1 100 ? -1.824 9.747 -28.228 1.00 74.38 100 PRO A CA 1
ATOM 750 C C . PRO A 1 100 ? -1.502 10.371 -29.596 1.00 74.38 100 PRO A C 1
ATOM 752 O O . PRO A 1 100 ? -0.610 11.217 -29.688 1.00 74.38 100 PRO A O 1
ATOM 755 N N . PRO A 1 101 ? -2.239 10.009 -30.661 1.00 71.12 101 PRO A N 1
ATOM 756 C CA . PRO A 1 101 ? -2.010 10.544 -32.005 1.00 71.12 101 PRO A CA 1
ATOM 757 C C . PRO A 1 101 ? -2.272 12.056 -32.115 1.00 71.12 101 PRO A C 1
ATOM 759 O O . PRO A 1 101 ? -1.859 12.664 -33.097 1.00 71.12 101 PRO A O 1
ATOM 762 N N . SER A 1 102 ? -2.941 12.648 -31.120 1.00 73.94 102 SER A N 1
ATOM 763 C CA . SER A 1 102 ? -3.198 14.084 -30.994 1.00 73.94 102 SER A CA 1
ATOM 764 C C . SER A 1 102 ? -2.015 14.892 -30.447 1.00 73.94 102 SER A C 1
ATOM 766 O O . SER A 1 102 ? -2.049 16.117 -30.529 1.00 73.94 102 SER A O 1
ATOM 768 N N . LEU A 1 103 ? -0.977 14.249 -29.896 1.00 76.31 103 LEU A N 1
ATOM 769 C CA . LEU A 1 103 ? 0.195 14.954 -29.375 1.00 76.31 103 LEU A CA 1
ATOM 770 C C . LEU A 1 103 ? 0.984 15.604 -30.522 1.00 76.31 103 LEU A C 1
ATOM 772 O O . LEU A 1 103 ? 1.447 14.912 -31.432 1.00 76.31 103 LEU A O 1
ATOM 776 N N . ASN A 1 104 ? 1.210 16.916 -30.432 1.00 72.38 104 ASN A N 1
ATOM 777 C CA . ASN A 1 104 ? 1.912 17.683 -31.457 1.00 72.38 104 ASN A CA 1
ATOM 778 C C . ASN A 1 104 ? 3.094 18.470 -30.868 1.00 72.38 104 ASN A C 1
ATOM 780 O O . ASN A 1 104 ? 2.994 19.660 -30.595 1.00 72.38 104 ASN A O 1
ATOM 784 N N . LEU A 1 105 ? 4.240 17.794 -30.720 1.00 76.38 105 LEU A N 1
ATOM 785 C CA . LEU A 1 105 ? 5.502 18.390 -30.254 1.00 76.38 105 LEU A CA 1
ATOM 786 C C . LEU A 1 105 ? 6.610 18.282 -31.316 1.00 76.38 105 LEU A C 1
ATOM 788 O O . LEU A 1 105 ? 7.642 17.652 -31.070 1.00 76.38 105 LEU A O 1
ATOM 792 N N . PRO A 1 106 ? 6.443 18.888 -32.505 1.00 68.50 106 PRO A N 1
ATOM 793 C CA . PRO A 1 106 ? 7.291 18.631 -33.671 1.00 68.50 106 PRO A CA 1
ATOM 794 C C . PRO A 1 106 ? 8.731 19.126 -33.482 1.00 68.50 106 PRO A C 1
ATOM 796 O O . PRO A 1 106 ? 9.656 18.590 -34.089 1.00 68.50 106 PRO A O 1
ATOM 799 N N . GLN A 1 107 ? 8.939 20.109 -32.601 1.00 74.00 107 GLN A N 1
ATOM 800 C CA . GLN A 1 107 ? 10.263 20.632 -32.258 1.00 74.00 107 GLN A CA 1
ATOM 801 C C . GLN A 1 107 ? 11.083 19.672 -31.376 1.00 74.00 107 GLN A C 1
ATOM 803 O O . GLN A 1 107 ? 12.300 19.817 -31.261 1.00 74.00 107 GLN A O 1
ATOM 808 N N . HIS A 1 108 ? 10.439 18.684 -30.750 1.00 77.12 108 HIS A N 1
ATOM 809 C CA . HIS A 1 108 ? 11.060 17.819 -29.744 1.00 77.12 108 HIS A CA 1
ATOM 810 C C . HIS A 1 108 ? 10.928 16.327 -30.055 1.00 77.12 108 HIS A C 1
ATOM 812 O O . HIS A 1 108 ? 11.831 15.550 -29.747 1.00 77.12 108 HIS A O 1
ATOM 818 N N . PHE A 1 109 ? 9.829 15.925 -30.690 1.00 80.31 109 PHE A N 1
ATOM 819 C CA . PHE A 1 109 ? 9.521 14.545 -31.022 1.00 80.31 109 PHE A CA 1
ATOM 820 C C . PHE A 1 109 ? 9.058 14.450 -32.472 1.00 80.31 109 PHE A C 1
ATOM 822 O O . PHE A 1 109 ? 8.084 15.076 -32.882 1.00 80.31 109 PHE A O 1
ATOM 829 N N . LEU A 1 110 ? 9.749 13.615 -33.247 1.00 83.56 110 LEU A N 1
ATOM 830 C CA . LEU A 1 110 ? 9.341 13.286 -34.608 1.00 83.56 110 LEU A CA 1
ATOM 831 C C . LEU A 1 110 ? 8.494 12.006 -34.596 1.00 83.56 110 LEU A C 1
ATOM 833 O O . LEU A 1 110 ? 8.910 11.016 -33.981 1.00 83.56 110 LEU A O 1
ATOM 837 N N . PRO A 1 111 ? 7.343 11.976 -35.289 1.00 81.06 111 PRO A N 1
ATOM 838 C CA . PRO A 1 111 ? 6.478 10.805 -35.308 1.00 81.06 111 PRO A CA 1
ATOM 839 C C . PRO A 1 111 ? 7.172 9.610 -35.976 1.00 81.06 111 PRO A C 1
ATOM 841 O O . PRO A 1 111 ? 7.759 9.713 -37.054 1.00 81.06 111 PRO A O 1
ATOM 844 N N . LYS A 1 112 ? 7.081 8.442 -35.333 1.00 82.38 112 LYS A N 1
ATOM 845 C CA . LYS A 1 112 ? 7.617 7.161 -35.821 1.00 82.38 112 LYS A CA 1
ATOM 846 C C . LYS A 1 112 ? 6.514 6.096 -35.822 1.00 82.38 112 LYS A C 1
ATOM 848 O O . LYS A 1 112 ? 6.555 5.159 -35.031 1.00 82.38 112 LYS A O 1
ATOM 853 N N . ARG A 1 113 ? 5.512 6.276 -36.694 1.00 77.94 113 ARG A N 1
ATOM 854 C CA . ARG A 1 113 ? 4.269 5.473 -36.731 1.00 77.94 113 ARG A CA 1
ATOM 855 C C . ARG A 1 113 ? 4.505 3.973 -36.963 1.00 77.94 113 ARG A C 1
ATOM 857 O O . ARG A 1 113 ? 3.812 3.160 -36.364 1.00 77.94 113 ARG A O 1
ATOM 864 N N . ASP A 1 114 ? 5.539 3.618 -37.723 1.00 79.31 114 ASP A N 1
ATOM 865 C CA . ASP A 1 114 ? 5.844 2.223 -38.081 1.00 79.31 114 ASP A CA 1
ATOM 866 C C . ASP A 1 114 ? 6.988 1.610 -37.262 1.00 79.31 114 ASP A C 1
ATOM 868 O O . ASP A 1 114 ? 7.567 0.588 -37.638 1.00 79.31 114 ASP A O 1
ATOM 872 N N . PHE A 1 115 ? 7.361 2.231 -36.139 1.00 83.50 115 PHE A N 1
ATOM 873 C CA . PHE A 1 115 ? 8.460 1.724 -35.327 1.00 83.50 115 PHE A CA 1
ATOM 874 C C . PHE A 1 115 ? 8.119 0.365 -34.708 1.00 83.50 115 PHE A C 1
ATOM 876 O O . PHE A 1 115 ? 7.192 0.234 -33.908 1.00 83.50 115 PHE A O 1
ATOM 883 N N . ARG A 1 116 ? 8.921 -0.649 -35.041 1.00 79.75 116 ARG A N 1
ATOM 884 C CA . ARG A 1 116 ? 8.871 -1.986 -34.446 1.00 79.75 116 ARG A CA 1
ATOM 885 C C . ARG A 1 116 ? 10.292 -2.502 -34.268 1.00 79.75 116 ARG A C 1
ATOM 887 O O . ARG A 1 116 ? 11.140 -2.302 -35.138 1.00 79.75 116 ARG A O 1
ATOM 894 N N . TYR A 1 117 ? 10.554 -3.179 -33.153 1.00 79.56 117 TYR A N 1
ATOM 895 C CA . TYR A 1 117 ? 11.828 -3.874 -32.991 1.00 79.56 117 TYR A CA 1
ATOM 896 C C . TYR A 1 117 ? 11.938 -5.035 -33.977 1.00 79.56 117 TYR A C 1
ATOM 898 O O . TYR A 1 117 ? 10.940 -5.612 -34.416 1.00 79.56 117 TYR A O 1
ATOM 906 N N . ASN A 1 118 ? 13.174 -5.433 -34.258 1.00 78.12 118 ASN A N 1
ATOM 907 C CA . ASN A 1 118 ? 13.432 -6.724 -34.874 1.00 78.12 118 ASN A CA 1
ATOM 908 C C . ASN A 1 118 ? 12.912 -7.846 -33.953 1.00 78.12 118 ASN A C 1
ATOM 910 O O . ASN A 1 118 ? 13.142 -7.802 -32.747 1.00 78.12 118 ASN A O 1
ATOM 914 N N . ARG A 1 119 ? 12.262 -8.873 -34.518 1.00 72.75 119 ARG A N 1
ATOM 915 C CA . ARG A 1 119 ? 11.705 -10.023 -33.775 1.00 72.75 119 ARG A CA 1
ATOM 916 C C . ARG A 1 119 ? 12.728 -10.747 -32.892 1.00 72.75 119 ARG A C 1
ATOM 918 O O . ARG A 1 119 ? 12.341 -11.371 -31.914 1.00 72.75 119 ARG A O 1
ATOM 925 N N . LYS A 1 120 ? 14.017 -10.666 -33.231 1.00 77.06 120 LYS A N 1
ATOM 926 C CA . LYS A 1 120 ? 15.113 -11.290 -32.471 1.00 77.06 120 LYS A CA 1
ATOM 927 C C . LYS A 1 120 ? 15.567 -10.476 -31.253 1.00 77.06 120 LYS A C 1
ATOM 929 O O . LYS A 1 120 ? 16.374 -10.962 -30.471 1.00 77.06 120 LYS A O 1
ATOM 934 N N . PHE A 1 121 ? 15.103 -9.2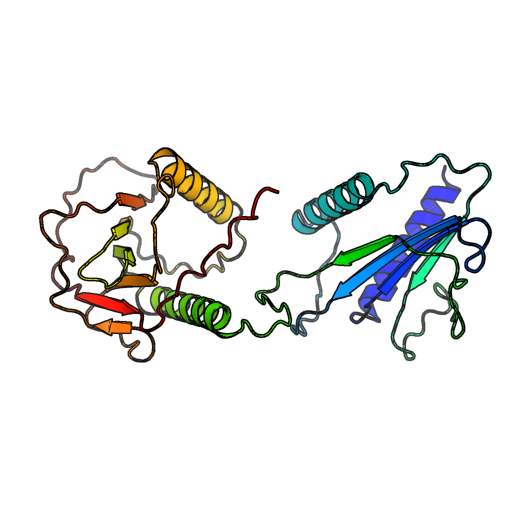36 -31.110 1.00 81.19 121 PHE A N 1
ATOM 935 C CA . PHE A 1 121 ? 15.548 -8.325 -30.064 1.00 81.19 121 PHE A CA 1
ATOM 936 C C . PHE A 1 121 ? 14.510 -8.223 -28.941 1.00 81.19 121 PHE A C 1
ATOM 938 O O . PHE A 1 121 ? 13.338 -7.946 -29.193 1.00 81.19 121 PHE A O 1
ATOM 945 N N . VAL A 1 122 ? 14.954 -8.399 -27.694 1.00 81.31 122 VAL A N 1
ATOM 946 C CA . VAL A 1 122 ? 14.095 -8.341 -26.505 1.00 81.31 122 VAL A CA 1
ATOM 947 C C . VAL A 1 122 ? 14.528 -7.169 -25.619 1.00 81.31 122 VAL A C 1
ATOM 949 O O . VAL A 1 122 ? 15.640 -7.192 -25.090 1.00 81.31 122 VAL A O 1
ATOM 952 N N . PRO A 1 123 ? 13.686 -6.134 -25.439 1.00 85.12 123 PRO A N 1
ATOM 953 C CA . PRO A 1 123 ? 14.008 -5.024 -24.553 1.00 85.12 123 PRO A CA 1
ATOM 954 C C . PRO A 1 123 ? 13.823 -5.401 -23.077 1.00 85.12 123 PRO A C 1
ATOM 956 O O . PRO A 1 123 ? 12.937 -6.183 -22.722 1.00 85.12 123 PRO A O 1
ATOM 959 N N . LEU A 1 124 ? 14.602 -4.765 -22.201 1.00 84.19 124 LEU A N 1
ATOM 960 C CA . LEU A 1 124 ? 14.437 -4.871 -20.753 1.00 84.19 124 LEU A CA 1
ATOM 961 C C . LEU A 1 124 ? 13.257 -4.002 -20.311 1.00 84.19 124 LEU A C 1
ATOM 963 O O . LEU A 1 124 ? 13.249 -2.793 -20.534 1.00 84.19 124 LEU A O 1
ATOM 967 N N . LYS A 1 125 ? 12.245 -4.610 -19.688 1.00 86.44 125 LYS A N 1
ATOM 968 C CA . LYS A 1 125 ? 10.993 -3.933 -19.326 1.00 86.44 125 LYS A CA 1
ATOM 969 C C . LYS A 1 125 ? 10.957 -3.611 -17.839 1.00 86.44 125 LYS A C 1
ATOM 971 O O . LYS A 1 125 ? 11.026 -4.506 -17.003 1.00 86.44 125 LYS A O 1
ATOM 976 N N . LEU A 1 126 ? 10.759 -2.341 -17.513 1.00 83.75 126 LEU A N 1
ATOM 977 C CA . LEU A 1 126 ? 10.526 -1.858 -16.164 1.00 83.75 126 LEU A CA 1
ATOM 978 C C . LEU A 1 126 ? 9.101 -1.314 -16.057 1.00 83.75 126 LEU A C 1
ATOM 980 O O . LEU A 1 126 ? 8.749 -0.309 -16.673 1.00 83.75 126 LEU A O 1
ATOM 984 N N . ARG A 1 127 ? 8.273 -1.985 -15.254 1.00 82.00 127 ARG A N 1
ATOM 985 C CA . ARG A 1 127 ? 6.876 -1.599 -15.049 1.00 82.00 127 ARG A CA 1
ATOM 986 C C . ARG A 1 127 ? 6.721 -0.771 -13.781 1.00 82.00 127 ARG A C 1
ATOM 988 O O . ARG A 1 127 ? 6.992 -1.239 -12.676 1.00 82.00 127 ARG A O 1
ATOM 995 N N . PHE A 1 128 ? 6.214 0.437 -13.950 1.00 73.69 128 PHE A N 1
ATOM 996 C CA . PHE A 1 128 ? 5.825 1.344 -12.888 1.00 73.69 128 PHE A CA 1
ATOM 997 C C . PHE A 1 128 ? 4.349 1.139 -12.597 1.00 73.69 128 PHE A C 1
ATOM 999 O O . PHE A 1 128 ? 3.487 1.494 -13.399 1.00 73.69 128 PHE A O 1
ATOM 1006 N N . LYS A 1 129 ? 4.074 0.557 -11.432 1.00 68.94 129 LYS A N 1
ATOM 1007 C CA . LYS A 1 129 ? 2.734 0.525 -10.859 1.00 68.94 129 LYS A CA 1
ATOM 1008 C C . LYS A 1 129 ? 2.657 1.586 -9.773 1.00 68.94 129 LYS A C 1
ATOM 1010 O O . LYS A 1 129 ? 3.357 1.484 -8.761 1.00 68.94 129 LYS A O 1
ATOM 1015 N N . CYS A 1 130 ? 1.829 2.604 -9.981 1.00 54.88 130 CYS A N 1
ATOM 1016 C CA . CYS A 1 130 ? 1.458 3.510 -8.906 1.00 54.88 130 CYS A CA 1
ATOM 1017 C C . CYS A 1 130 ? 0.626 2.727 -7.892 1.00 54.88 130 CYS A C 1
ATOM 1019 O O . CYS A 1 130 ? -0.426 2.200 -8.226 1.00 54.88 130 CYS A O 1
ATOM 1021 N N . LYS A 1 131 ? 1.083 2.666 -6.638 1.00 49.34 131 LYS A N 1
ATOM 1022 C CA . LYS A 1 131 ? 0.219 2.290 -5.513 1.00 49.34 131 LYS A CA 1
ATOM 1023 C C . LYS A 1 131 ? -0.637 3.498 -5.115 1.00 49.34 131 LYS A C 1
ATOM 1025 O O . LYS A 1 131 ? -0.551 3.983 -3.992 1.00 49.34 131 LYS A O 1
ATOM 1030 N N . THR A 1 132 ? -1.419 4.033 -6.045 1.00 46.06 132 THR A N 1
ATOM 1031 C CA . THR A 1 132 ? -2.659 4.724 -5.684 1.00 46.06 132 THR A CA 1
ATOM 1032 C C . THR A 1 132 ? -3.615 3.608 -5.344 1.00 46.06 132 THR A C 1
ATOM 1034 O O . THR A 1 132 ? -3.990 2.874 -6.238 1.00 46.06 132 THR A O 1
ATOM 1037 N N . GLN A 1 133 ? -3.795 3.405 -4.041 1.00 43.12 133 GLN A N 1
ATOM 1038 C CA . GLN A 1 133 ? -4.735 2.505 -3.377 1.00 43.12 133 GLN A CA 1
ATOM 1039 C C . GLN A 1 133 ? -5.582 1.609 -4.302 1.00 43.12 133 GLN A C 1
ATOM 1041 O O . GLN A 1 133 ? -6.777 1.788 -4.331 1.00 43.12 133 GLN A O 1
ATOM 1046 N N . ASP A 1 134 ? -4.962 0.660 -5.008 1.00 37.59 134 ASP A N 1
ATOM 1047 C CA . ASP A 1 134 ? -5.639 -0.448 -5.679 1.00 37.59 134 ASP A CA 1
ATOM 1048 C C . ASP A 1 134 ? -4.629 -1.564 -5.950 1.00 37.59 134 ASP A C 1
ATOM 1050 O O . ASP A 1 134 ? -3.644 -1.434 -6.685 1.00 37.59 134 ASP A O 1
ATOM 1054 N N . ASN A 1 135 ? -4.854 -2.676 -5.259 1.00 41.25 135 ASN A N 1
ATOM 1055 C CA . ASN A 1 135 ? -4.255 -3.960 -5.565 1.00 41.25 135 ASN A CA 1
ATOM 1056 C C . ASN A 1 135 ? -5.128 -4.621 -6.634 1.00 41.25 135 ASN A C 1
ATOM 1058 O O . ASN A 1 135 ? -5.956 -5.462 -6.303 1.00 41.25 135 ASN A O 1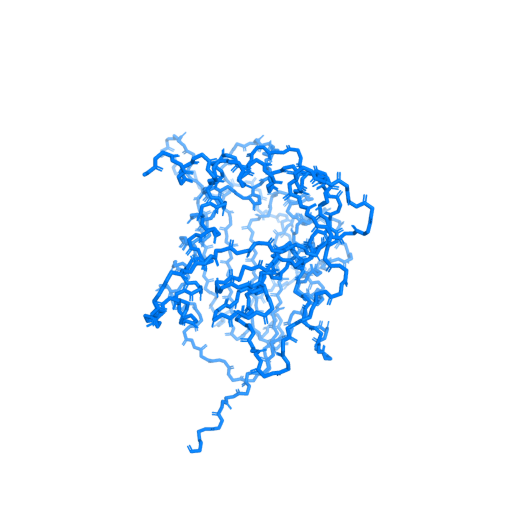
ATOM 1062 N N . GLU A 1 136 ? -4.911 -4.301 -7.905 1.00 39.19 136 GLU A N 1
ATOM 1063 C CA . GLU A 1 136 ? -5.425 -5.131 -8.994 1.00 39.19 136 GLU A CA 1
ATOM 1064 C C . GLU A 1 136 ? -4.297 -5.999 -9.556 1.00 39.19 136 GLU A C 1
ATOM 1066 O O . GLU A 1 136 ? -3.369 -5.559 -10.248 1.00 39.19 136 GLU A O 1
ATOM 1071 N N . THR A 1 137 ? -4.357 -7.279 -9.198 1.00 37.31 137 THR A N 1
ATOM 1072 C CA . THR A 1 137 ? -3.728 -8.354 -9.960 1.00 37.31 137 THR A CA 1
ATOM 1073 C C . THR A 1 137 ? -4.871 -9.225 -10.444 1.00 37.31 137 THR A C 1
ATOM 1075 O O . THR A 1 137 ? -5.506 -9.890 -9.637 1.00 37.31 137 THR A O 1
ATOM 1078 N N . ASN A 1 138 ? -5.144 -9.173 -11.749 1.00 38.25 138 ASN A N 1
ATOM 1079 C CA . ASN A 1 138 ? -6.086 -10.061 -12.415 1.00 38.25 138 ASN A CA 1
ATOM 1080 C C . ASN A 1 138 ? -5.661 -11.515 -12.200 1.00 38.25 138 ASN A C 1
ATOM 1082 O O . ASN A 1 138 ? -4.730 -12.012 -12.834 1.00 38.25 138 ASN A O 1
ATOM 1086 N N . SER A 1 139 ? -6.356 -12.168 -11.285 1.00 35.56 139 SER A N 1
ATOM 1087 C CA . SER A 1 139 ? -6.486 -13.609 -11.120 1.00 35.56 139 SER A CA 1
ATOM 1088 C C . SER A 1 139 ? -7.796 -13.843 -10.337 1.00 35.56 139 SER A C 1
ATOM 1090 O O . SER A 1 139 ? -8.318 -12.890 -9.755 1.00 35.56 139 SER A O 1
ATOM 1092 N N . PRO A 1 140 ? -8.387 -15.052 -10.307 1.00 36.22 140 PRO A N 1
ATOM 1093 C CA . PRO A 1 140 ? -9.742 -15.285 -9.775 1.00 36.22 140 PRO A CA 1
ATOM 1094 C C . PRO A 1 140 ? -9.891 -15.128 -8.239 1.00 36.22 140 PRO A C 1
ATOM 1096 O O . PRO A 1 140 ? -10.801 -15.684 -7.634 1.00 36.22 140 PRO A O 1
ATOM 1099 N N . PHE A 1 141 ? -9.010 -14.378 -7.573 1.00 43.66 141 PHE A N 1
ATOM 1100 C CA . PHE A 1 141 ? -8.818 -14.350 -6.118 1.00 43.66 141 PHE A CA 1
ATOM 1101 C C . PHE A 1 141 ? -9.505 -13.157 -5.408 1.00 43.66 141 PHE A C 1
ATOM 1103 O O . PHE A 1 141 ? -9.189 -12.849 -4.259 1.00 43.66 141 PHE A O 1
ATOM 1110 N N . ASN A 1 142 ? -10.471 -12.502 -6.061 1.00 46.19 142 ASN A N 1
ATOM 1111 C CA . ASN A 1 142 ? -11.047 -11.197 -5.683 1.00 46.19 142 ASN A CA 1
ATOM 1112 C C . ASN A 1 142 ? -11.862 -11.130 -4.371 1.00 46.19 142 ASN A C 1
ATOM 1114 O O . ASN A 1 142 ? -12.298 -10.049 -3.986 1.00 46.19 142 ASN A O 1
ATOM 1118 N N . SER A 1 143 ? -12.088 -12.232 -3.650 1.00 51.62 143 SER A N 1
ATOM 1119 C CA . SER A 1 143 ? -12.897 -12.183 -2.418 1.00 51.62 143 SER A CA 1
ATOM 1120 C C . SER A 1 143 ? -12.167 -11.504 -1.250 1.00 51.62 143 SER A C 1
ATOM 1122 O O . SER A 1 143 ? -12.761 -10.673 -0.571 1.00 51.62 143 SER A O 1
ATOM 1124 N N . GLY A 1 144 ? -10.891 -11.827 -1.007 1.00 52.84 144 GLY A N 1
ATOM 1125 C CA . GLY A 1 144 ? -10.186 -11.366 0.201 1.00 52.84 144 GLY A CA 1
ATOM 1126 C C . GLY A 1 144 ? -9.637 -9.936 0.121 1.00 52.84 144 GLY A C 1
ATOM 1127 O O . GLY A 1 144 ? -9.460 -9.279 1.147 1.00 52.84 144 GLY A O 1
ATOM 1128 N N . THR A 1 145 ? -9.360 -9.437 -1.085 1.00 62.56 145 THR A N 1
ATOM 1129 C CA . THR A 1 145 ? -8.861 -8.070 -1.315 1.00 62.56 145 THR A CA 1
ATOM 1130 C C . THR A 1 145 ? -9.954 -7.026 -1.109 1.00 62.56 145 THR A C 1
ATOM 1132 O O . THR A 1 145 ? -9.693 -5.995 -0.489 1.00 62.56 145 THR A O 1
ATOM 1135 N N . ASN A 1 146 ? -11.181 -7.327 -1.538 1.00 70.56 146 ASN A N 1
ATOM 1136 C CA . ASN A 1 146 ? -12.344 -6.466 -1.335 1.00 70.56 146 ASN A CA 1
ATOM 1137 C C . ASN A 1 146 ? -12.667 -6.297 0.156 1.00 70.56 146 ASN A C 1
ATOM 1139 O O . ASN A 1 146 ? -12.881 -5.176 0.609 1.00 70.56 146 ASN A O 1
ATOM 1143 N N . ASP A 1 147 ? -12.591 -7.374 0.947 1.00 74.62 147 ASP A N 1
ATOM 1144 C CA . ASP A 1 147 ? -12.815 -7.317 2.399 1.00 74.62 147 ASP A CA 1
ATOM 1145 C C . ASP A 1 147 ? -11.823 -6.378 3.109 1.00 74.62 147 ASP A C 1
ATOM 1147 O O . ASP A 1 147 ? -12.190 -5.662 4.044 1.00 74.62 147 ASP A O 1
ATOM 1151 N N . LEU A 1 148 ? -10.565 -6.336 2.653 1.00 80.06 148 LEU A N 1
ATOM 1152 C CA . LEU A 1 148 ? -9.539 -5.447 3.206 1.00 80.06 148 LEU A CA 1
ATOM 1153 C C . LEU A 1 148 ? -9.785 -3.976 2.839 1.00 80.06 148 LEU A C 1
ATOM 1155 O O . LEU A 1 148 ? -9.571 -3.095 3.675 1.00 80.06 148 LEU A O 1
ATOM 1159 N N . ILE A 1 149 ? -10.234 -3.706 1.609 1.00 79.31 149 ILE A N 1
ATOM 1160 C CA . ILE A 1 149 ? -10.604 -2.357 1.157 1.00 79.31 149 ILE A CA 1
ATOM 1161 C C . ILE A 1 149 ? -11.819 -1.867 1.954 1.00 79.31 149 ILE A C 1
ATOM 1163 O O . ILE A 1 149 ? -11.776 -0.789 2.546 1.00 79.31 149 ILE A O 1
ATOM 1167 N N . CYS A 1 150 ? -12.853 -2.698 2.078 1.00 80.62 150 CYS A N 1
ATOM 1168 C CA . CYS A 1 150 ? -14.044 -2.409 2.871 1.00 80.62 150 CYS A CA 1
ATOM 1169 C C . CYS A 1 150 ? -13.718 -2.173 4.354 1.00 80.62 150 CYS A C 1
ATOM 1171 O O . CYS A 1 150 ? -14.238 -1.232 4.958 1.00 80.62 150 CYS A O 1
ATOM 1173 N N . LEU A 1 151 ? -12.823 -2.977 4.943 1.00 83.62 151 LEU A N 1
ATOM 1174 C CA . LEU A 1 151 ? -12.358 -2.780 6.317 1.00 83.62 151 LEU A CA 1
ATOM 1175 C C . LEU A 1 151 ? -11.626 -1.444 6.483 1.00 83.62 151 LEU A C 1
ATOM 1177 O O . LEU A 1 151 ? -11.851 -0.738 7.466 1.00 83.62 151 LEU A O 1
ATOM 1181 N N . ARG A 1 152 ? -10.752 -1.088 5.537 1.00 83.69 152 ARG A N 1
ATOM 1182 C CA . ARG A 1 152 ? -10.038 0.191 5.558 1.00 83.69 152 ARG A CA 1
ATOM 1183 C C . ARG A 1 152 ? -11.021 1.361 5.556 1.00 83.69 152 ARG A C 1
ATOM 1185 O O . ARG A 1 152 ? -10.901 2.231 6.415 1.00 83.69 152 ARG A O 1
ATOM 1192 N N . SER A 1 153 ? -11.980 1.364 4.635 1.00 82.19 153 SER A N 1
ATOM 1193 C CA . SER A 1 153 ? -12.991 2.421 4.531 1.00 82.19 153 SER A CA 1
ATOM 1194 C C . SER A 1 153 ? -13.844 2.509 5.798 1.00 82.19 153 SER A C 1
ATOM 1196 O O . SER A 1 153 ? -14.047 3.597 6.331 1.00 82.19 153 SER A O 1
ATOM 1198 N N . ALA A 1 154 ? -14.250 1.362 6.353 1.00 80.69 154 ALA A N 1
ATOM 1199 C CA . ALA A 1 154 ? -14.977 1.294 7.618 1.00 80.69 154 ALA A CA 1
ATOM 1200 C C . ALA A 1 154 ? -14.189 1.920 8.780 1.00 80.69 154 ALA A C 1
ATOM 1202 O O . ALA A 1 154 ? -14.741 2.707 9.545 1.00 80.69 154 ALA A O 1
ATOM 1203 N N . LEU A 1 155 ? -12.895 1.608 8.908 1.00 84.31 155 LEU A N 1
ATOM 1204 C CA . LEU A 1 155 ? -12.042 2.186 9.949 1.00 84.31 155 LEU A CA 1
ATOM 1205 C C . LEU A 1 155 ? -11.819 3.690 9.755 1.00 84.31 155 LEU A C 1
ATOM 1207 O O . LEU A 1 155 ? -11.759 4.420 10.738 1.00 84.31 155 LEU A O 1
ATOM 1211 N N . GLN A 1 156 ? -11.719 4.168 8.514 1.00 83.19 156 GLN A N 1
ATOM 1212 C CA . GLN A 1 156 ? -11.605 5.601 8.232 1.00 83.19 156 GLN A CA 1
ATOM 1213 C C . GLN A 1 156 ? -12.867 6.366 8.640 1.00 83.19 156 GLN A C 1
ATOM 1215 O O . GLN A 1 156 ? -12.751 7.415 9.268 1.00 83.19 156 GLN A O 1
ATOM 1220 N N . LEU A 1 157 ? -14.052 5.835 8.327 1.00 80.94 157 LEU A N 1
ATOM 1221 C CA . LEU A 1 157 ? -15.321 6.411 8.778 1.00 80.94 157 LEU A CA 1
ATOM 1222 C C . LEU A 1 157 ? -15.426 6.392 10.303 1.00 80.94 157 LEU A C 1
ATOM 1224 O O . LEU A 1 157 ? -15.777 7.396 10.905 1.00 80.94 157 LEU A O 1
ATOM 1228 N N . LEU A 1 158 ? -15.036 5.285 10.937 1.00 82.44 158 LEU A N 1
ATOM 1229 C CA . LEU A 1 158 ? -15.052 5.157 12.391 1.00 82.44 158 LEU A CA 1
ATOM 1230 C C . LEU A 1 158 ? -14.187 6.219 13.084 1.00 82.44 158 LEU A C 1
ATOM 1232 O O . LEU A 1 158 ? -14.632 6.830 14.047 1.00 82.44 158 LEU A O 1
ATOM 1236 N N . ILE A 1 159 ? -12.969 6.450 12.591 1.00 79.69 159 ILE A N 1
ATOM 1237 C CA . ILE A 1 159 ? -12.060 7.462 13.149 1.00 79.69 159 ILE A CA 1
ATOM 1238 C C . ILE A 1 159 ? -12.636 8.879 12.995 1.00 79.69 159 ILE A C 1
ATOM 1240 O O . ILE A 1 159 ? -12.378 9.726 13.845 1.00 79.69 159 ILE A O 1
ATOM 1244 N N . ARG A 1 160 ? -13.412 9.136 11.932 1.00 78.19 160 ARG A N 1
ATOM 1245 C CA . ARG A 1 160 ? -14.090 10.423 11.714 1.00 78.19 160 ARG A CA 1
ATOM 1246 C C . ARG A 1 160 ? -15.290 10.612 12.644 1.00 78.19 160 ARG A C 1
ATOM 1248 O O . ARG A 1 160 ? -15.401 11.658 13.266 1.00 78.19 160 ARG A O 1
ATOM 1255 N N . GLU A 1 161 ? -16.150 9.602 12.750 1.00 77.69 161 GLU A N 1
ATOM 1256 C CA . GLU A 1 161 ? -17.409 9.665 13.512 1.00 77.69 161 GLU A CA 1
ATOM 1257 C C . GLU A 1 161 ? -17.216 9.503 15.027 1.00 77.69 161 GLU A C 1
ATOM 1259 O O . GLU A 1 161 ? -18.013 9.994 15.820 1.00 77.69 161 GLU A O 1
ATOM 1264 N N . ALA A 1 162 ? -16.163 8.804 15.453 1.00 75.44 162 ALA A N 1
ATOM 1265 C CA . ALA A 1 162 ? -15.844 8.588 16.859 1.00 75.44 162 ALA A CA 1
ATOM 1266 C C . ALA A 1 162 ? -14.361 8.887 17.125 1.00 75.44 162 ALA A C 1
ATOM 1268 O O . ALA A 1 162 ? -13.550 7.967 17.247 1.00 75.44 162 ALA A O 1
ATOM 1269 N N . PRO A 1 163 ? -13.977 10.166 17.272 1.00 69.25 163 PRO A N 1
ATOM 1270 C CA . PRO A 1 163 ? -12.603 10.528 17.625 1.00 69.25 163 PRO A CA 1
ATOM 1271 C C . PRO A 1 163 ? -12.190 10.018 19.020 1.00 69.25 163 PRO A C 1
ATOM 1273 O O . PRO A 1 163 ? -11.001 9.890 19.305 1.00 69.25 163 PRO A O 1
ATOM 1276 N N . ASP A 1 164 ? -13.157 9.667 19.875 1.00 72.44 164 ASP A N 1
ATOM 1277 C CA . ASP A 1 164 ? -12.957 9.180 21.248 1.00 72.44 164 ASP A CA 1
ATOM 1278 C C . ASP A 1 164 ? -12.721 7.666 21.371 1.00 72.44 164 ASP A C 1
ATOM 1280 O O . ASP A 1 164 ? -12.921 7.073 22.434 1.00 72.44 164 ASP A O 1
ATOM 1284 N N . ILE A 1 165 ? -12.278 7.003 20.302 1.00 78.38 165 ILE A N 1
ATOM 1285 C CA . ILE A 1 165 ? -11.912 5.583 20.365 1.00 78.38 165 ILE A CA 1
ATOM 1286 C C . ILE A 1 165 ? -10.700 5.400 21.273 1.00 78.38 165 ILE A C 1
ATOM 1288 O O . ILE A 1 165 ? -9.584 5.822 20.972 1.00 78.38 165 ILE A O 1
ATOM 1292 N N . GLN A 1 166 ? -10.903 4.670 22.363 1.00 77.75 166 GLN A N 1
ATOM 1293 C CA . GLN A 1 166 ? -9.836 4.387 23.322 1.00 77.75 166 GLN A CA 1
ATOM 1294 C C . GLN A 1 166 ? -9.145 3.054 23.055 1.00 77.75 166 GLN A C 1
ATOM 1296 O O . GLN A 1 166 ? -7.993 2.852 23.452 1.00 77.75 166 GLN A O 1
ATOM 1301 N N . ARG A 1 167 ? -9.838 2.109 22.410 1.00 85.88 167 ARG A N 1
ATOM 1302 C CA . ARG A 1 167 ? -9.343 0.740 22.273 1.00 85.88 167 ARG A CA 1
ATOM 1303 C C . ARG A 1 167 ? -9.770 0.107 20.960 1.00 85.88 167 ARG A C 1
ATOM 1305 O O . ARG A 1 167 ? -10.954 0.054 20.649 1.00 85.88 167 ARG A O 1
ATOM 1312 N N . VAL A 1 168 ? -8.803 -0.446 20.238 1.00 89.31 168 VAL A N 1
ATOM 1313 C CA . VAL A 1 168 ? -9.022 -1.311 19.072 1.00 89.31 168 VAL A CA 1
ATOM 1314 C C . VAL A 1 168 ? -8.429 -2.677 19.380 1.00 89.31 168 VAL A C 1
ATOM 1316 O O . VAL A 1 168 ? -7.341 -2.779 19.939 1.00 89.31 168 VAL A O 1
ATOM 1319 N N . VAL A 1 169 ? -9.132 -3.734 19.007 1.00 89.81 169 VAL A N 1
ATOM 1320 C CA . VAL A 1 169 ? -8.697 -5.115 19.174 1.00 89.81 169 VAL A CA 1
ATOM 1321 C C . VAL A 1 169 ? -8.695 -5.806 17.825 1.00 89.81 169 VAL A C 1
ATOM 1323 O O . VAL A 1 169 ? -9.696 -5.818 17.111 1.00 89.81 169 VAL A O 1
ATOM 1326 N N . LEU A 1 170 ? -7.569 -6.434 17.512 1.00 90.19 170 LEU A N 1
ATOM 1327 C CA . LEU A 1 170 ? -7.402 -7.323 16.373 1.00 90.19 170 LEU A CA 1
ATOM 1328 C C . LEU A 1 170 ? -7.366 -8.759 16.889 1.00 90.19 170 LEU A C 1
ATOM 1330 O O . LEU A 1 170 ? -6.445 -9.115 17.619 1.00 90.19 170 LEU A O 1
ATOM 1334 N N . ILE A 1 171 ? -8.342 -9.584 16.522 1.00 88.88 171 ILE A N 1
ATOM 1335 C CA . ILE A 1 171 ? -8.436 -10.984 16.951 1.00 88.88 171 ILE A CA 1
ATOM 1336 C C . ILE A 1 171 ? -8.161 -11.903 15.770 1.00 88.88 171 ILE A C 1
ATOM 1338 O O . ILE A 1 171 ? -8.876 -11.855 14.775 1.00 88.88 171 ILE A O 1
ATOM 1342 N N . LEU A 1 172 ? -7.175 -12.783 15.915 1.00 87.94 172 LEU A N 1
ATOM 1343 C CA . LEU A 1 172 ? -6.892 -13.874 14.990 1.00 87.94 172 LEU A CA 1
ATOM 1344 C C . LEU A 1 172 ? -7.404 -15.187 15.583 1.00 87.94 172 LEU A C 1
ATOM 1346 O O . LEU A 1 172 ? -6.966 -15.607 16.656 1.00 87.94 172 LEU A O 1
ATOM 1350 N N . GLY A 1 173 ? -8.315 -15.860 14.889 1.00 85.94 173 GLY A N 1
ATOM 1351 C CA . GLY A 1 173 ? -8.826 -17.163 15.313 1.00 85.94 173 GLY A CA 1
ATOM 1352 C C . GLY A 1 173 ? -10.056 -17.605 14.530 1.00 85.94 173 GLY A C 1
ATOM 1353 O O . GLY A 1 173 ? -10.380 -17.037 13.490 1.00 85.94 173 GLY A O 1
ATOM 1354 N N . GLY A 1 174 ? -10.756 -18.618 15.044 1.00 83.12 174 GLY A N 1
ATOM 1355 C CA . GLY A 1 174 ? -12.008 -19.097 14.446 1.00 83.12 174 GLY A CA 1
ATOM 1356 C C . GLY A 1 174 ? -13.215 -18.206 14.767 1.00 83.12 174 GLY A C 1
ATOM 1357 O O . GLY A 1 174 ? -14.147 -18.109 13.971 1.00 83.12 174 GLY A O 1
ATOM 1358 N N . SER A 1 175 ? -13.195 -17.525 15.918 1.00 85.12 175 SER A N 1
ATOM 1359 C CA . SER A 1 175 ? -14.239 -16.585 16.342 1.00 85.12 175 SER A CA 1
ATOM 1360 C C . SER A 1 175 ? -13.682 -15.525 17.303 1.00 85.12 175 SER A C 1
ATOM 1362 O O . SER A 1 175 ? -12.665 -15.787 17.951 1.00 85.12 175 SER A O 1
ATOM 1364 N N . PRO A 1 176 ? -14.367 -14.379 17.487 1.00 84.69 176 PRO A N 1
ATOM 1365 C CA . PRO A 1 176 ? -13.975 -13.373 18.477 1.00 84.69 176 PRO A CA 1
ATOM 1366 C C . PRO A 1 176 ? -13.898 -13.907 19.917 1.00 84.69 176 PRO A C 1
ATOM 1368 O O . PRO A 1 176 ? -13.081 -13.439 20.701 1.00 84.69 176 PRO A O 1
ATOM 1371 N N . LEU A 1 177 ? -14.734 -14.892 20.270 1.00 85.56 177 LEU A N 1
ATOM 1372 C CA . LEU A 1 177 ? -14.796 -15.480 21.618 1.00 85.56 177 LEU A CA 1
ATOM 1373 C C . LEU A 1 177 ? -13.771 -16.601 21.842 1.00 85.56 177 LEU A C 1
ATOM 1375 O O . LEU A 1 177 ? -13.509 -16.983 22.981 1.00 85.56 177 LEU A O 1
ATOM 1379 N N . ARG A 1 178 ? -13.191 -17.135 20.762 1.00 82.56 178 ARG A N 1
ATOM 1380 C CA . ARG A 1 178 ? -12.143 -18.167 20.788 1.00 82.56 178 ARG A CA 1
ATOM 1381 C C . ARG A 1 178 ? -10.909 -17.670 20.022 1.00 82.56 178 ARG A C 1
ATOM 1383 O O . ARG A 1 178 ? -10.591 -18.222 18.962 1.00 82.56 178 ARG A O 1
ATOM 1390 N N . PRO A 1 179 ? -10.258 -16.595 20.505 1.00 87.06 179 PRO A N 1
ATOM 1391 C CA . PRO A 1 179 ? -9.051 -16.066 19.887 1.00 87.06 179 PRO A CA 1
ATOM 1392 C C . PRO A 1 179 ? -7.910 -17.085 20.004 1.00 87.06 179 PRO A C 1
ATOM 1394 O O . PRO A 1 179 ? -7.701 -17.665 21.067 1.00 87.06 179 PRO A O 1
ATOM 1397 N N . GLN A 1 180 ? -7.147 -17.278 18.929 1.00 84.44 180 GLN A N 1
ATOM 1398 C CA . GLN A 1 180 ? -5.821 -17.901 19.022 1.00 84.44 180 GLN A CA 1
ATOM 1399 C C . GLN A 1 180 ? -4.776 -16.849 19.398 1.00 84.44 180 GLN A C 1
ATOM 1401 O O . GLN A 1 180 ? -3.903 -17.092 20.223 1.00 84.44 180 GLN A O 1
ATOM 1406 N N . LYS A 1 181 ? -4.899 -15.651 18.818 1.00 85.38 181 LYS A N 1
ATOM 1407 C CA . LYS A 1 181 ? -4.128 -14.464 19.189 1.00 85.38 181 LYS A CA 1
ATOM 1408 C C . LYS A 1 181 ? -5.027 -13.242 19.182 1.00 85.38 181 LYS A C 1
ATOM 1410 O O . LYS A 1 181 ? -5.994 -13.176 18.428 1.00 85.38 181 LYS A O 1
ATOM 1415 N N . ALA A 1 182 ? -4.676 -12.255 19.990 1.00 87.56 182 ALA A N 1
ATOM 1416 C CA . ALA A 1 182 ? -5.326 -10.964 19.961 1.00 87.56 182 ALA A CA 1
ATOM 1417 C C . ALA A 1 182 ? -4.318 -9.869 20.284 1.00 87.56 182 ALA A C 1
ATOM 1419 O O . ALA A 1 182 ? -3.431 -10.053 21.121 1.00 87.56 182 ALA A O 1
ATOM 1420 N N . TYR A 1 183 ? -4.486 -8.738 19.615 1.00 87.69 183 TYR A N 1
ATOM 1421 C CA . TYR A 1 183 ? -3.671 -7.549 19.770 1.00 87.69 183 TYR A CA 1
ATOM 1422 C C . TYR A 1 183 ? -4.577 -6.401 20.187 1.00 87.69 183 TYR A C 1
ATOM 1424 O O . TYR A 1 183 ? -5.502 -6.052 19.455 1.00 87.69 183 TYR A O 1
ATOM 1432 N N . GLU A 1 184 ? -4.316 -5.814 21.348 1.00 88.25 184 GLU A N 1
ATOM 1433 C CA . GLU A 1 184 ? -5.027 -4.629 21.820 1.00 88.25 184 GLU A CA 1
ATOM 1434 C C . GLU A 1 184 ? -4.185 -3.392 21.561 1.00 88.25 184 GLU A C 1
ATOM 1436 O O . GLU A 1 184 ? -3.070 -3.273 22.062 1.00 88.25 184 GLU A O 1
ATOM 1441 N N . LEU A 1 185 ? -4.737 -2.449 20.814 1.00 86.75 185 LEU A N 1
ATOM 1442 C CA . LEU A 1 185 ? -4.195 -1.113 20.655 1.00 86.75 185 LEU A CA 1
ATOM 1443 C C . LEU A 1 185 ? -4.972 -0.192 21.595 1.00 86.75 185 LEU A C 1
ATOM 1445 O O . LEU A 1 185 ? -6.185 -0.039 21.450 1.00 86.75 185 LEU A O 1
ATOM 1449 N N . LEU A 1 186 ? -4.282 0.385 22.577 1.00 84.25 186 LEU A N 1
ATOM 1450 C CA . LEU A 1 186 ? -4.860 1.334 23.526 1.00 84.25 186 LEU A CA 1
ATOM 1451 C C . LEU A 1 186 ? -4.370 2.739 23.203 1.00 84.25 186 LEU A C 1
ATOM 1453 O O . LEU A 1 186 ? -3.162 2.978 23.197 1.00 84.25 186 LEU A O 1
ATOM 1457 N N . PHE A 1 187 ? -5.294 3.665 23.000 1.00 80.81 187 PHE A N 1
ATOM 1458 C CA . PHE A 1 187 ? -5.006 5.062 22.714 1.00 80.81 187 PHE A CA 1
ATOM 1459 C C . PHE A 1 187 ? -5.281 5.887 23.967 1.00 80.81 187 PHE A C 1
ATOM 1461 O O . PHE A 1 187 ? -6.390 5.874 24.496 1.00 80.81 187 PHE A O 1
ATOM 1468 N N . THR A 1 188 ? -4.265 6.582 24.477 1.00 68.94 188 THR A N 1
ATOM 1469 C CA . THR A 1 188 ? -4.466 7.572 25.540 1.00 68.94 188 THR A CA 1
ATOM 1470 C C . THR A 1 188 ? -4.563 8.948 24.898 1.00 68.94 188 THR A C 1
ATOM 1472 O O . THR A 1 188 ? -3.585 9.414 24.304 1.00 68.94 188 THR A O 1
ATOM 1475 N N . ARG A 1 189 ? -5.731 9.581 25.003 1.00 63.78 189 ARG A N 1
ATOM 1476 C CA . ARG A 1 189 ? -5.937 10.963 24.573 1.00 63.78 189 ARG A CA 1
ATOM 1477 C C . ARG A 1 189 ? -5.211 11.894 25.553 1.00 63.78 189 ARG A C 1
ATOM 1479 O O . ARG A 1 189 ? -5.340 11.722 26.760 1.00 63.78 189 ARG A O 1
ATOM 1486 N N . GLY A 1 190 ? -4.393 12.807 25.030 1.00 53.31 190 GLY A N 1
ATOM 1487 C CA . GLY A 1 190 ? -3.957 13.986 25.782 1.00 53.31 190 GLY A CA 1
ATOM 1488 C C . GLY A 1 190 ? -5.100 14.998 25.775 1.00 53.31 190 GLY A C 1
ATOM 1489 O O . GLY A 1 190 ? -5.818 15.074 24.780 1.00 53.31 190 GLY A O 1
ATOM 1490 N N . ASP A 1 191 ? -5.285 15.729 26.867 1.00 46.84 191 ASP A N 1
ATOM 1491 C CA . ASP A 1 191 ? -6.484 16.519 27.196 1.00 46.84 191 ASP A CA 1
ATOM 1492 C C . ASP A 1 191 ? -6.757 17.752 26.303 1.00 46.84 191 ASP A C 1
ATOM 1494 O O . ASP A 1 191 ? -7.477 18.667 26.679 1.00 46.84 191 ASP A O 1
ATOM 1498 N N . ASN A 1 192 ? -6.212 17.807 25.086 1.00 45.00 192 ASN A N 1
ATOM 1499 C CA . ASN A 1 192 ? -6.430 18.936 24.191 1.00 45.00 192 ASN A CA 1
ATOM 1500 C C . ASN A 1 192 ? -7.427 18.575 23.090 1.00 45.00 192 ASN A C 1
ATOM 1502 O O . ASN A 1 192 ? -7.134 17.818 22.162 1.00 45.00 192 ASN A O 1
ATOM 1506 N N . GLY A 1 193 ? -8.619 19.164 23.197 1.00 43.56 193 GLY A N 1
ATOM 1507 C CA . GLY A 1 193 ? -9.679 19.210 22.191 1.00 43.56 193 GLY A CA 1
ATOM 1508 C C . GLY A 1 193 ? -9.309 20.003 20.937 1.00 43.56 193 GLY A C 1
ATOM 1509 O O . GLY A 1 193 ? -10.044 20.895 20.537 1.00 43.56 193 GLY A O 1
ATOM 1510 N N . LEU A 1 194 ? -8.185 19.679 20.299 1.00 40.00 194 LEU A N 1
ATOM 1511 C CA . LEU A 1 194 ? -7.864 20.206 18.979 1.00 40.00 194 LEU A CA 1
ATOM 1512 C C . LEU A 1 194 ? -8.406 19.244 17.925 1.00 40.00 194 LEU A C 1
ATOM 1514 O O . LEU A 1 194 ? -7.861 18.160 17.705 1.00 40.00 194 LEU A O 1
ATOM 1518 N N . SER A 1 195 ? -9.494 19.661 17.281 1.00 40.94 195 SER A N 1
ATOM 1519 C CA . SER A 1 195 ? -9.932 19.152 15.986 1.00 40.94 195 SER A CA 1
ATOM 1520 C C . SER A 1 195 ? -8.764 19.264 15.005 1.00 40.94 195 SER A C 1
ATOM 1522 O O . SER A 1 195 ? -8.445 20.341 14.502 1.00 40.94 195 SER A O 1
ATOM 1524 N N . PHE A 1 196 ? -8.057 18.156 14.797 1.00 44.47 196 PHE A N 1
ATOM 1525 C CA . PHE A 1 196 ? -6.902 18.114 13.912 1.00 44.47 196 PHE A CA 1
ATOM 1526 C C . PHE A 1 196 ? -7.376 17.897 12.471 1.00 44.47 196 PHE A C 1
ATOM 1528 O O . PHE A 1 196 ? -7.485 16.771 11.989 1.00 44.47 196 PHE A O 1
ATOM 1535 N N . GLU A 1 197 ? -7.652 19.004 11.786 1.00 39.66 197 GLU A N 1
ATOM 1536 C CA . GLU A 1 197 ? -7.912 19.077 10.346 1.00 39.66 197 GLU A CA 1
ATOM 1537 C C . GLU A 1 197 ? -6.572 18.940 9.595 1.00 39.66 197 GLU A C 1
ATOM 1539 O O . GLU A 1 197 ? -5.931 19.915 9.208 1.00 39.66 197 GLU A O 1
ATOM 1544 N N . GLY A 1 198 ? -6.059 17.716 9.477 1.00 45.81 198 GLY A N 1
ATOM 1545 C CA . GLY A 1 198 ? -4.796 17.458 8.791 1.00 45.81 198 GLY A CA 1
ATOM 1546 C C . GLY A 1 198 ? -4.782 16.084 8.147 1.00 45.81 198 GLY A C 1
ATOM 1547 O O . GLY A 1 198 ? -4.890 15.066 8.829 1.00 45.81 198 GLY A O 1
ATOM 1548 N N . ASP A 1 199 ? -4.617 16.043 6.826 1.00 43.66 199 ASP A N 1
ATOM 1549 C CA . ASP A 1 199 ? -4.563 14.796 6.069 1.00 43.66 199 ASP A CA 1
ATOM 1550 C C . ASP A 1 199 ? -3.219 14.082 6.335 1.00 43.66 199 ASP A C 1
ATOM 1552 O O . ASP A 1 199 ? -2.202 14.264 5.663 1.00 43.66 199 ASP A O 1
ATOM 1556 N N . PHE A 1 200 ? -3.188 13.282 7.404 1.00 51.56 200 PHE A N 1
ATOM 1557 C CA . PHE A 1 200 ? -2.016 12.543 7.894 1.00 51.56 200 PHE A CA 1
ATOM 1558 C C . PHE A 1 200 ? -1.505 11.465 6.939 1.00 51.56 200 PHE A C 1
ATOM 1560 O O . PHE A 1 200 ? -0.488 10.823 7.213 1.00 51.56 200 PHE A O 1
ATOM 1567 N N . SER A 1 201 ? -2.175 11.270 5.809 1.00 54.28 201 SER A N 1
ATOM 1568 C CA . SER A 1 201 ? -1.948 10.185 4.867 1.00 54.28 201 SER A CA 1
ATOM 1569 C C . SER A 1 201 ? -0.530 10.155 4.261 1.00 54.28 201 SER A C 1
ATOM 1571 O O . SER A 1 201 ? -0.192 9.166 3.606 1.00 54.28 201 SER A O 1
ATOM 1573 N N . LYS A 1 202 ? 0.335 11.164 4.519 1.00 54.41 202 LYS A N 1
ATOM 1574 C CA . LYS A 1 202 ? 1.749 11.215 4.074 1.00 54.41 202 LYS A CA 1
ATOM 1575 C C . LYS A 1 202 ? 2.753 11.942 5.000 1.00 54.41 202 LYS A C 1
ATOM 1577 O O . LYS A 1 202 ? 3.807 12.366 4.522 1.00 54.41 202 LYS A O 1
ATOM 1582 N N . SER A 1 203 ? 2.491 12.137 6.298 1.00 66.50 203 SER A N 1
ATOM 1583 C CA . SER A 1 203 ? 3.440 12.910 7.130 1.00 66.50 203 SER A CA 1
ATOM 1584 C C . SER A 1 203 ? 4.688 12.096 7.526 1.00 66.50 203 SER A C 1
ATOM 1586 O O . SER A 1 203 ? 4.610 10.926 7.892 1.00 66.50 203 SER A O 1
ATOM 1588 N N . LYS A 1 204 ? 5.878 12.716 7.526 1.00 72.50 204 LYS A N 1
ATOM 1589 C CA . LYS A 1 204 ? 7.123 12.055 7.985 1.00 72.50 204 LYS A CA 1
ATOM 1590 C C . LYS A 1 204 ? 6.999 11.531 9.427 1.00 72.50 204 LYS A C 1
ATOM 1592 O O . LYS A 1 204 ? 7.591 10.510 9.770 1.00 72.50 204 LYS A O 1
ATOM 1597 N N . ALA A 1 205 ? 6.225 12.232 10.257 1.00 71.50 205 ALA A N 1
ATOM 1598 C CA . ALA A 1 205 ? 5.959 11.857 11.640 1.00 71.50 205 ALA A CA 1
ATOM 1599 C C . ALA A 1 205 ? 5.103 10.583 11.746 1.00 71.50 205 ALA A C 1
ATOM 1601 O O . ALA A 1 205 ? 5.438 9.698 12.532 1.00 71.50 205 ALA A O 1
ATOM 1602 N N . THR A 1 206 ? 4.056 10.446 10.923 1.00 73.94 206 THR A N 1
ATOM 1603 C CA . THR A 1 206 ? 3.211 9.238 10.912 1.00 73.94 206 THR A CA 1
ATOM 1604 C C . THR A 1 206 ? 3.979 8.025 10.425 1.00 73.94 206 THR A C 1
ATOM 1606 O O . THR A 1 206 ? 3.949 6.997 11.089 1.00 73.94 206 THR A O 1
ATOM 1609 N N . GLU A 1 207 ? 4.755 8.147 9.346 1.00 77.94 207 GLU A N 1
ATOM 1610 C CA . GLU A 1 207 ? 5.578 7.038 8.853 1.00 77.94 207 GLU A CA 1
ATOM 1611 C C . GLU A 1 207 ? 6.615 6.590 9.900 1.00 77.94 207 GLU A C 1
ATOM 1613 O O . GLU A 1 207 ? 6.817 5.391 10.120 1.00 77.94 207 GLU A O 1
ATOM 1618 N N . ALA A 1 208 ? 7.265 7.542 10.578 1.00 82.69 208 ALA A N 1
ATOM 1619 C CA . ALA A 1 208 ? 8.207 7.242 11.653 1.00 82.69 208 ALA A CA 1
ATOM 1620 C C . ALA A 1 208 ? 7.521 6.541 12.836 1.00 82.69 208 ALA A C 1
ATOM 1622 O O . ALA A 1 208 ? 8.066 5.563 13.362 1.00 82.69 208 ALA A O 1
ATOM 1623 N N . LEU A 1 209 ? 6.322 6.994 13.218 1.00 80.12 209 LEU A N 1
ATOM 1624 C CA . LEU A 1 209 ? 5.519 6.371 14.263 1.00 80.12 209 LEU A CA 1
ATOM 1625 C C . LEU A 1 209 ? 5.100 4.956 13.858 1.00 80.12 209 LEU A C 1
ATOM 1627 O O . LEU A 1 209 ? 5.369 4.029 14.612 1.00 80.12 209 LEU A O 1
ATOM 1631 N N . SER A 1 210 ? 4.572 4.752 12.648 1.00 81.94 210 SER A N 1
ATOM 1632 C CA . SER A 1 210 ? 4.209 3.427 12.132 1.00 81.94 210 SER A CA 1
ATOM 1633 C C . SER A 1 210 ? 5.395 2.465 12.166 1.00 81.94 210 SER A C 1
ATOM 1635 O O . SER A 1 210 ? 5.270 1.348 12.662 1.00 81.94 210 SER A O 1
ATOM 1637 N N . LYS A 1 211 ? 6.582 2.896 11.722 1.00 86.69 211 LYS A N 1
ATOM 1638 C CA . LYS A 1 211 ? 7.802 2.073 11.796 1.00 86.69 211 LYS A CA 1
ATOM 1639 C C . LYS A 1 211 ? 8.222 1.780 13.233 1.00 86.69 211 LYS A C 1
ATOM 1641 O O . LYS A 1 211 ? 8.729 0.696 13.510 1.00 86.69 211 LYS A O 1
ATOM 1646 N N . LYS A 1 212 ? 8.066 2.735 14.152 1.00 87.69 212 LYS A N 1
ATOM 1647 C CA . LYS A 1 212 ? 8.346 2.532 15.582 1.00 87.69 212 LYS A CA 1
ATOM 1648 C C . LYS A 1 212 ? 7.375 1.513 16.185 1.00 87.69 212 LYS A C 1
ATOM 1650 O O . LYS A 1 212 ? 7.822 0.603 16.870 1.00 87.69 212 LYS A O 1
ATOM 1655 N N . THR A 1 213 ? 6.090 1.622 15.866 1.00 83.38 213 THR A N 1
ATOM 1656 C CA . THR A 1 213 ? 5.022 0.704 16.279 1.00 83.38 213 THR A CA 1
ATOM 1657 C C . THR A 1 213 ? 5.260 -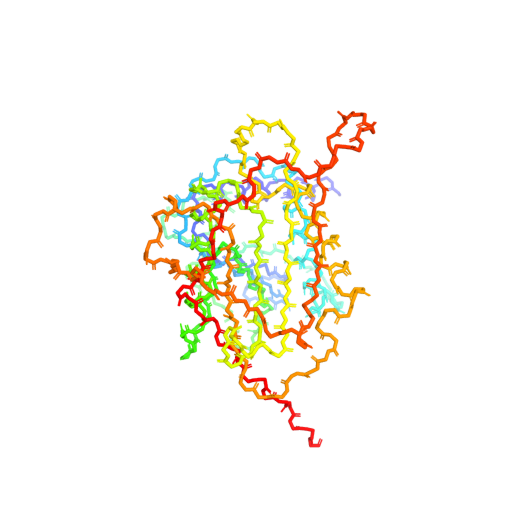0.710 15.758 1.00 83.38 213 THR A C 1
ATOM 1659 O O . THR A 1 213 ? 5.247 -1.650 16.544 1.00 83.38 213 THR A O 1
ATOM 1662 N N . ILE A 1 214 ? 5.544 -0.867 14.461 1.00 86.19 214 ILE A N 1
ATOM 1663 C CA . ILE A 1 214 ? 5.833 -2.175 13.854 1.00 86.19 214 ILE A CA 1
ATOM 1664 C C . ILE A 1 214 ? 7.063 -2.808 14.507 1.00 86.19 214 ILE A C 1
ATOM 1666 O O . ILE A 1 214 ? 7.021 -3.975 14.880 1.00 86.19 214 ILE A O 1
ATOM 1670 N N . ARG A 1 215 ? 8.141 -2.038 14.711 1.00 87.00 215 ARG A N 1
ATOM 1671 C CA . ARG A 1 215 ? 9.335 -2.542 15.405 1.00 87.00 215 ARG A CA 1
ATOM 1672 C C . ARG A 1 215 ? 9.030 -2.975 16.835 1.00 87.00 215 ARG A C 1
ATOM 1674 O O . ARG A 1 215 ? 9.439 -4.061 17.213 1.00 87.00 215 ARG A O 1
ATOM 1681 N N . ALA A 1 216 ? 8.272 -2.182 17.592 1.00 85.00 216 ALA A N 1
ATOM 1682 C CA . ALA A 1 216 ? 7.872 -2.542 18.950 1.00 85.00 216 ALA A CA 1
ATOM 1683 C C . ALA A 1 216 ? 7.044 -3.837 18.988 1.00 85.00 216 ALA A C 1
ATOM 1685 O O . ALA A 1 216 ? 7.287 -4.677 19.844 1.00 85.00 216 ALA A O 1
ATOM 1686 N N . LEU A 1 217 ? 6.114 -4.020 18.044 1.00 82.12 217 LEU A N 1
ATOM 1687 C CA . LEU A 1 217 ? 5.342 -5.258 17.905 1.00 82.12 217 LEU A CA 1
ATOM 1688 C C . LEU A 1 217 ? 6.242 -6.463 17.604 1.00 82.12 217 LEU A C 1
ATOM 1690 O O . LEU A 1 217 ? 6.110 -7.502 18.241 1.00 82.12 217 LEU A O 1
ATOM 1694 N N . ILE A 1 218 ? 7.178 -6.329 16.665 1.00 85.62 218 ILE A N 1
ATOM 1695 C CA . ILE A 1 218 ? 8.115 -7.412 16.335 1.00 85.62 218 ILE A CA 1
ATOM 1696 C C . ILE A 1 218 ? 8.986 -7.754 17.552 1.00 85.62 218 ILE A C 1
ATOM 1698 O O . ILE A 1 218 ? 9.137 -8.926 17.886 1.00 85.62 218 ILE A O 1
ATOM 1702 N N . SER A 1 219 ? 9.506 -6.747 18.261 1.00 84.94 219 SER A N 1
ATOM 1703 C CA . SER A 1 219 ? 10.328 -6.941 19.462 1.00 84.94 219 SER A CA 1
ATOM 1704 C C . SER A 1 219 ? 9.577 -7.602 20.621 1.00 84.94 219 SER A C 1
ATOM 1706 O O . SER A 1 219 ? 10.209 -8.257 21.441 1.00 84.94 219 SER A O 1
ATOM 1708 N N . THR A 1 220 ? 8.250 -7.471 20.693 1.00 81.38 220 THR A N 1
ATOM 1709 C CA . THR A 1 220 ? 7.416 -8.175 21.684 1.00 81.38 220 THR A CA 1
ATOM 1710 C C . THR A 1 220 ? 6.964 -9.562 21.218 1.00 81.38 220 THR A C 1
ATOM 1712 O O . THR A 1 220 ? 6.149 -10.200 21.883 1.00 81.38 220 THR A O 1
ATOM 1715 N N . GLY A 1 221 ? 7.483 -10.052 20.087 1.00 78.50 221 GLY A N 1
ATOM 1716 C CA . GLY A 1 221 ? 7.160 -11.371 19.546 1.00 78.50 221 GLY A CA 1
ATOM 1717 C C . GLY A 1 221 ? 5.851 -11.417 18.754 1.00 78.50 221 GLY A C 1
ATOM 1718 O O . GLY A 1 221 ? 5.321 -12.499 18.497 1.00 78.50 221 GLY A O 1
ATOM 1719 N N . ALA A 1 222 ? 5.291 -10.277 18.335 1.00 79.56 222 ALA A N 1
ATOM 1720 C CA . ALA A 1 222 ? 4.127 -10.290 17.456 1.00 79.56 222 ALA A CA 1
ATOM 1721 C C . ALA A 1 222 ? 4.476 -10.967 16.121 1.00 79.56 222 ALA A C 1
ATOM 1723 O O . ALA A 1 222 ? 5.374 -10.536 15.403 1.00 79.56 222 ALA A O 1
ATOM 1724 N N . GLY A 1 223 ? 3.736 -12.026 15.784 1.00 74.31 223 GLY A N 1
ATOM 1725 C CA . GLY A 1 223 ? 3.938 -12.777 14.542 1.00 74.31 223 GLY A CA 1
ATOM 1726 C C . GLY A 1 223 ? 5.039 -13.842 14.601 1.00 74.31 223 GLY A C 1
ATOM 1727 O O . GLY A 1 223 ? 5.284 -14.472 13.582 1.00 74.31 223 GLY A O 1
ATOM 1728 N N . SER A 1 224 ? 5.662 -14.090 15.762 1.00 73.50 224 SER A N 1
ATOM 1729 C CA . SER A 1 224 ? 6.736 -15.092 15.901 1.00 73.50 224 SER A CA 1
ATOM 1730 C C . SER A 1 224 ? 6.260 -16.544 15.817 1.00 73.50 224 SER A C 1
ATOM 1732 O O . SER A 1 224 ? 7.041 -17.423 15.473 1.00 73.50 224 SER A O 1
ATOM 1734 N N . THR A 1 225 ? 4.989 -16.813 16.126 1.00 68.94 225 THR A N 1
ATOM 1735 C CA . THR A 1 225 ? 4.438 -18.173 16.044 1.00 68.94 225 THR A CA 1
ATOM 1736 C C . THR A 1 225 ? 3.665 -18.363 14.746 1.00 68.94 225 THR A C 1
ATOM 1738 O O . THR A 1 225 ? 2.808 -17.533 14.406 1.00 68.94 225 THR A O 1
ATOM 1741 N N . SER A 1 226 ? 3.926 -19.475 14.059 1.00 68.00 226 SER A N 1
ATOM 1742 C CA . SER A 1 226 ? 3.029 -19.988 13.032 1.00 68.00 226 SER A CA 1
ATOM 1743 C C . SER A 1 226 ? 1.730 -20.423 13.702 1.00 68.00 226 SER A C 1
ATOM 1745 O O . SER A 1 226 ? 1.717 -20.936 14.823 1.00 68.00 226 SER A O 1
ATOM 1747 N N . CYS A 1 227 ? 0.615 -20.153 13.041 1.00 64.12 227 CYS A N 1
ATOM 1748 C CA . CYS A 1 227 ? -0.676 -20.619 13.503 1.00 64.12 227 CYS A CA 1
ATOM 1749 C C . CYS A 1 227 ? -1.183 -21.630 12.475 1.00 64.12 227 CYS A C 1
ATOM 1751 O O . CYS A 1 227 ? -1.452 -21.231 11.339 1.00 64.12 227 CYS A O 1
ATOM 1753 N N . PRO A 1 228 ? -1.275 -22.921 12.824 1.00 61.44 228 PRO A N 1
ATOM 1754 C CA . PRO A 1 228 ? -1.801 -23.913 11.905 1.00 61.44 228 PRO A CA 1
ATOM 1755 C C . PRO A 1 228 ? -3.309 -23.699 11.704 1.00 61.44 228 PRO A C 1
ATOM 1757 O O . PRO A 1 228 ? -4.060 -23.490 12.661 1.00 61.44 228 PRO A O 1
ATOM 1760 N N . GLY A 1 229 ? -3.754 -23.768 10.448 1.00 64.88 229 GLY A N 1
ATOM 1761 C CA . GLY A 1 229 ? -5.169 -23.755 10.071 1.00 64.88 229 GLY A CA 1
ATOM 1762 C C . GLY A 1 229 ? -5.716 -22.412 9.557 1.00 64.88 229 GLY A C 1
ATOM 1763 O O . GLY A 1 229 ? -5.019 -21.396 9.533 1.00 64.88 229 GLY A O 1
ATOM 1764 N N . PRO A 1 230 ? -6.985 -22.399 9.107 1.00 65.75 230 PRO A N 1
ATOM 1765 C CA . PRO A 1 230 ? -7.616 -21.215 8.535 1.00 65.75 230 PRO A CA 1
ATOM 1766 C C . PRO A 1 230 ? -7.828 -20.141 9.610 1.00 65.75 230 PRO A C 1
ATOM 1768 O O . PRO A 1 230 ? -8.667 -20.280 10.501 1.00 65.75 230 PRO A O 1
ATOM 1771 N N . MET A 1 231 ? -7.077 -19.043 9.521 1.00 78.06 231 MET A N 1
ATOM 1772 C CA . MET A 1 231 ? -7.239 -17.900 10.419 1.00 78.06 231 MET A CA 1
ATOM 1773 C C . MET A 1 231 ? -8.280 -16.923 9.887 1.00 78.06 231 MET A C 1
ATOM 1775 O O . MET A 1 231 ? -8.346 -16.665 8.689 1.00 78.06 231 MET A O 1
ATOM 1779 N N . ARG A 1 232 ? -9.059 -16.307 10.776 1.00 86.94 232 ARG A N 1
ATOM 1780 C CA . ARG A 1 232 ? -9.870 -15.128 10.456 1.00 86.94 232 ARG A CA 1
ATOM 1781 C C . ARG A 1 232 ? -9.451 -13.976 11.354 1.00 86.94 232 ARG A C 1
ATOM 1783 O O . ARG A 1 232 ? -9.202 -14.186 12.540 1.00 86.94 232 ARG A O 1
ATOM 1790 N N . LEU A 1 233 ? -9.378 -12.781 10.782 1.00 88.44 233 LEU A N 1
ATOM 1791 C CA . LEU A 1 233 ? -9.130 -11.539 11.494 1.00 88.44 233 LEU A CA 1
ATOM 1792 C C . LEU A 1 233 ? -10.461 -10.833 11.751 1.00 88.44 233 LEU A C 1
ATOM 1794 O O . LEU A 1 233 ? -11.146 -10.408 10.820 1.00 88.44 233 LEU A O 1
ATOM 1798 N N . PHE A 1 234 ? -10.796 -10.693 13.028 1.00 90.31 234 PHE A N 1
ATOM 1799 C CA . PHE A 1 234 ? -11.914 -9.894 13.507 1.00 90.31 234 PHE A CA 1
ATOM 1800 C C . PHE A 1 234 ? -11.383 -8.593 14.099 1.00 90.31 234 PHE A C 1
ATOM 1802 O O . PHE A 1 234 ? -10.396 -8.603 14.837 1.00 90.31 234 PHE A O 1
ATOM 1809 N N . VAL A 1 235 ? -12.056 -7.483 13.806 1.00 92.12 235 VAL A N 1
ATOM 1810 C CA . VAL A 1 235 ? -11.735 -6.175 14.385 1.00 92.12 235 VAL A CA 1
ATOM 1811 C C . VAL A 1 235 ? -12.859 -5.769 15.319 1.00 92.12 235 VAL A C 1
ATOM 1813 O O . VAL A 1 235 ? -14.021 -5.740 14.913 1.00 92.12 235 VAL A O 1
ATOM 1816 N N . LEU A 1 236 ? -12.521 -5.486 16.573 1.00 91.44 236 LEU A N 1
ATOM 1817 C CA . LEU A 1 236 ? -13.444 -4.937 17.555 1.00 91.44 236 LEU A CA 1
ATOM 1818 C C . LEU A 1 236 ? -12.927 -3.586 18.023 1.00 91.44 236 LEU A C 1
ATOM 1820 O O . LEU A 1 236 ? -11.723 -3.394 18.172 1.00 91.44 236 LEU A O 1
ATOM 1824 N N . VAL A 1 237 ? -13.831 -2.648 18.257 1.00 90.44 237 VAL A N 1
ATOM 1825 C CA . VAL A 1 237 ? -13.481 -1.291 18.662 1.00 90.44 237 VAL A CA 1
ATOM 1826 C C . VAL A 1 237 ? -14.369 -0.872 19.814 1.00 90.44 237 VAL A C 1
ATOM 1828 O O . VAL A 1 237 ? -15.561 -1.166 19.818 1.00 90.44 237 VAL A O 1
ATOM 1831 N N . GLN A 1 238 ? -13.777 -0.234 20.812 1.00 87.75 238 GLN A N 1
ATOM 1832 C CA . GLN A 1 238 ? -14.499 0.322 21.941 1.00 87.75 238 GLN A CA 1
ATOM 1833 C C . GLN A 1 238 ? -14.813 1.788 21.634 1.00 87.75 238 GLN A C 1
ATOM 1835 O O . GLN A 1 238 ? -13.892 2.591 21.459 1.00 87.75 238 GLN A O 1
ATOM 1840 N N . ALA A 1 239 ? -16.101 2.107 21.535 1.00 84.81 239 ALA A N 1
ATOM 1841 C CA . ALA A 1 239 ? -16.603 3.415 21.125 1.00 84.81 239 ALA A CA 1
ATOM 1842 C C . ALA A 1 239 ? -17.890 3.780 21.894 1.00 84.81 239 ALA A C 1
ATOM 1844 O O . ALA A 1 239 ? -18.515 2.891 22.487 1.00 84.81 239 ALA A O 1
ATOM 1845 N N . PRO A 1 240 ? -18.292 5.065 21.905 1.00 84.12 240 PRO A N 1
ATOM 1846 C CA . PRO A 1 240 ? -19.541 5.490 22.530 1.00 84.12 240 PRO A CA 1
ATOM 1847 C C . PRO A 1 240 ? -20.767 4.771 21.936 1.00 84.12 240 PRO A C 1
ATOM 1849 O O . PRO A 1 240 ? -20.763 4.444 20.746 1.00 84.12 240 PRO A O 1
ATOM 1852 N N . PRO A 1 241 ? -21.849 4.552 22.707 1.00 82.69 241 PRO A N 1
ATOM 1853 C CA . PRO A 1 241 ? -23.053 3.874 22.221 1.00 82.69 241 PRO A CA 1
ATOM 1854 C C . PRO A 1 241 ? -23.781 4.658 21.126 1.00 82.69 241 PRO A C 1
ATOM 1856 O O . PRO A 1 241 ? -24.557 4.070 20.379 1.00 82.69 241 PRO A O 1
ATOM 1859 N N . SER A 1 242 ? -23.520 5.966 21.034 1.00 80.06 242 SER A N 1
ATOM 1860 C CA . SER A 1 242 ? -24.024 6.864 19.994 1.00 80.06 242 SER A CA 1
ATOM 1861 C C . SER A 1 242 ? -23.406 6.622 18.614 1.00 80.06 242 SER A C 1
ATOM 1863 O O . SER A 1 242 ? -23.897 7.183 17.638 1.00 80.06 242 SER A O 1
ATOM 1865 N N . LEU A 1 243 ? -22.359 5.792 18.500 1.00 80.31 243 LEU A N 1
ATOM 1866 C CA . LEU A 1 243 ? -21.748 5.467 17.214 1.00 80.31 243 LEU A CA 1
ATOM 1867 C C . LEU A 1 243 ? -22.779 4.837 16.262 1.00 80.31 243 LEU A C 1
ATOM 1869 O O . LEU A 1 243 ? -23.217 3.700 16.455 1.00 80.31 243 LEU A O 1
ATOM 1873 N N . ASN A 1 244 ? -23.089 5.546 15.177 1.00 77.56 244 ASN A N 1
ATOM 1874 C CA . ASN A 1 244 ? -24.083 5.131 14.193 1.00 77.56 244 ASN A CA 1
ATOM 1875 C C . ASN A 1 244 ? -23.433 4.689 12.871 1.00 77.56 244 ASN A C 1
ATOM 1877 O O . ASN A 1 244 ? -23.556 5.343 11.840 1.00 77.56 244 ASN A O 1
ATOM 1881 N N . LEU A 1 245 ? -22.734 3.548 12.897 1.00 80.62 245 LEU A N 1
ATOM 1882 C CA . LEU A 1 245 ? -22.154 2.916 11.699 1.00 80.62 245 LEU A CA 1
ATOM 1883 C C . LEU A 1 245 ? -22.662 1.476 11.483 1.00 80.62 245 LEU A C 1
ATOM 1885 O O . LEU A 1 245 ? -21.855 0.555 11.324 1.00 80.62 245 LEU A O 1
ATOM 1889 N N . PRO A 1 246 ? -23.986 1.233 11.437 1.00 76.19 246 PRO A N 1
ATOM 1890 C CA . PRO A 1 246 ? -24.562 -0.116 11.429 1.00 76.19 246 PRO A CA 1
ATOM 1891 C C . PRO A 1 246 ? -24.182 -0.937 10.189 1.00 76.19 246 PRO A C 1
ATOM 1893 O O . PRO A 1 246 ? -24.164 -2.168 10.240 1.00 76.19 246 PRO A O 1
ATOM 1896 N N . GLN A 1 247 ? -23.844 -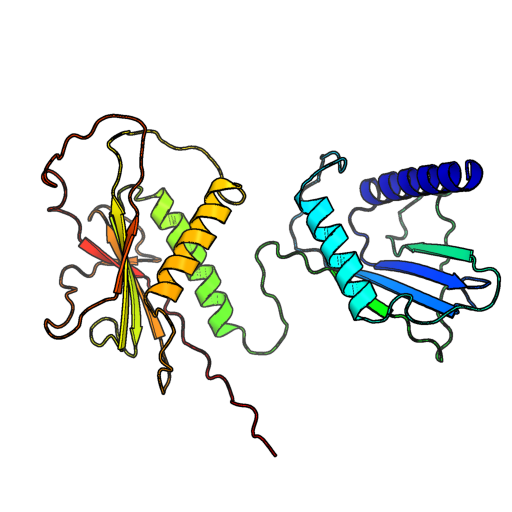0.274 9.077 1.00 75.81 247 GLN A N 1
ATOM 1897 C CA . GLN A 1 247 ? -23.379 -0.932 7.852 1.00 75.81 247 GLN A CA 1
ATOM 1898 C C . GLN A 1 247 ? -21.987 -1.562 7.999 1.00 75.81 247 GLN A C 1
ATOM 1900 O O . GLN A 1 247 ? -21.643 -2.476 7.249 1.00 75.81 247 GLN A O 1
ATOM 1905 N N . HIS A 1 248 ? -21.195 -1.124 8.978 1.00 83.75 248 HIS A N 1
ATOM 1906 C CA . HIS A 1 248 ? -19.801 -1.536 9.137 1.00 83.75 248 HIS A CA 1
ATOM 1907 C C . HIS A 1 248 ? -19.491 -2.120 10.508 1.00 83.75 248 HIS A C 1
ATOM 1909 O O . HIS A 1 248 ? -18.607 -2.966 10.612 1.00 83.75 248 HIS A O 1
ATOM 1915 N N . PHE A 1 249 ? -20.220 -1.716 11.542 1.00 87.25 249 PHE A N 1
ATOM 1916 C CA . PHE A 1 249 ? -19.953 -2.050 12.929 1.00 87.25 249 PHE A CA 1
ATOM 1917 C C . PHE A 1 249 ? -21.239 -2.483 13.630 1.00 87.25 249 PHE A C 1
ATOM 1919 O O . PHE A 1 249 ? -22.268 -1.820 13.557 1.00 87.25 249 PHE A O 1
ATOM 1926 N N . LEU A 1 250 ? -21.175 -3.625 14.311 1.00 87.56 250 LEU A N 1
ATOM 1927 C CA . LEU A 1 250 ? -22.281 -4.199 15.070 1.00 87.56 250 LEU A CA 1
ATOM 1928 C C . LEU A 1 250 ? -21.990 -4.105 16.569 1.00 87.56 250 LEU A C 1
ATOM 1930 O O . LEU A 1 250 ? -20.924 -4.566 16.985 1.00 87.56 250 LEU A O 1
ATOM 1934 N N . PRO A 1 251 ? -22.913 -3.588 17.393 1.00 89.94 251 PRO A N 1
ATOM 1935 C CA . PRO A 1 251 ? -22.710 -3.520 18.833 1.00 89.94 251 PRO A CA 1
ATOM 1936 C C . PRO A 1 251 ? -22.606 -4.927 19.446 1.00 89.94 251 PRO A C 1
ATOM 1938 O O . PRO A 1 251 ? -23.327 -5.857 19.079 1.00 89.94 251 PRO A O 1
ATOM 1941 N N . LYS A 1 252 ? -21.689 -5.080 20.399 1.00 89.56 252 LYS A N 1
ATOM 1942 C CA . LYS A 1 252 ? -21.356 -6.306 21.135 1.00 89.56 252 LYS A CA 1
ATOM 1943 C C . LYS A 1 252 ? -21.182 -5.993 22.623 1.00 89.56 252 LYS A C 1
ATOM 1945 O O . LYS A 1 252 ? -20.100 -6.158 23.175 1.00 89.56 252 LYS A O 1
ATOM 1950 N N . ARG A 1 253 ? -22.256 -5.544 23.276 1.00 83.75 253 ARG A N 1
ATOM 1951 C CA . ARG A 1 253 ? -22.243 -5.065 24.675 1.00 83.75 253 ARG A CA 1
ATOM 1952 C C . ARG A 1 253 ? -21.607 -6.056 25.662 1.00 83.75 253 ARG A C 1
ATOM 1954 O O . ARG A 1 253 ? -20.866 -5.637 26.540 1.00 83.75 253 ARG A O 1
ATOM 1961 N N . ASP A 1 254 ? -21.791 -7.356 25.436 1.00 83.81 254 ASP A N 1
ATOM 1962 C CA . ASP A 1 254 ? -21.308 -8.413 26.337 1.00 83.81 254 ASP A CA 1
ATOM 1963 C C . ASP A 1 254 ? -19.954 -9.023 25.945 1.00 83.81 254 ASP A C 1
ATOM 1965 O O . ASP A 1 254 ? -19.543 -10.045 26.503 1.00 83.81 254 ASP A O 1
ATOM 1969 N N . PHE A 1 255 ? -19.243 -8.442 24.970 1.00 86.31 255 PHE A N 1
ATOM 1970 C CA . PHE A 1 255 ? -17.964 -8.993 24.532 1.00 86.31 255 PHE A CA 1
ATOM 1971 C C . PHE A 1 255 ? -16.920 -8.949 25.654 1.00 86.31 255 PHE A C 1
ATOM 1973 O O . PHE A 1 255 ? -16.510 -7.884 26.119 1.00 86.31 255 PHE A O 1
ATOM 1980 N N . ARG A 1 256 ? -16.453 -10.134 26.059 1.00 81.94 256 ARG A N 1
ATOM 1981 C CA . ARG A 1 256 ? -15.364 -10.331 27.017 1.00 81.94 256 ARG A CA 1
ATOM 1982 C C . ARG A 1 256 ? -14.532 -11.537 26.598 1.00 81.94 256 ARG A C 1
ATOM 1984 O O . ARG A 1 256 ? -15.083 -12.556 26.183 1.00 81.94 256 ARG A O 1
ATOM 1991 N N . TYR A 1 257 ? -13.210 -11.435 26.722 1.00 77.38 257 TYR A N 1
ATOM 1992 C CA . TYR A 1 257 ? -12.347 -12.599 26.526 1.00 77.38 257 TYR A CA 1
ATOM 1993 C C . TYR A 1 257 ? -12.572 -13.636 27.622 1.00 77.38 257 TYR A C 1
ATOM 1995 O O . TYR A 1 257 ? -12.994 -13.322 28.739 1.00 77.38 257 TYR A O 1
ATOM 2003 N N . ASN A 1 258 ? -12.193 -14.876 27.326 1.00 77.88 258 ASN A N 1
ATOM 2004 C CA . ASN A 1 258 ? -12.007 -15.878 28.362 1.00 77.88 258 ASN A CA 1
ATOM 2005 C C . ASN A 1 258 ? -10.899 -15.422 29.332 1.00 77.88 258 ASN A C 1
ATOM 2007 O O . ASN A 1 258 ? -9.844 -14.977 28.889 1.00 77.88 258 ASN A O 1
ATOM 2011 N N . ARG A 1 259 ? -11.109 -15.582 30.645 1.00 74.75 259 ARG A N 1
ATOM 2012 C CA . ARG A 1 259 ? -10.141 -15.198 31.692 1.00 74.75 259 ARG A CA 1
ATOM 2013 C C . ARG A 1 259 ? -8.765 -15.855 31.540 1.00 74.75 259 ARG A C 1
ATOM 2015 O O . ARG A 1 259 ? -7.783 -15.301 32.013 1.00 74.75 259 ARG A O 1
ATOM 2022 N N . LYS A 1 260 ? -8.690 -17.021 30.890 1.00 79.50 260 LYS A N 1
ATOM 2023 C CA . LYS A 1 260 ? -7.432 -17.743 30.635 1.00 79.50 260 LYS A CA 1
ATOM 2024 C C . LYS A 1 260 ? -6.635 -17.183 29.450 1.00 79.50 260 LYS A C 1
ATOM 2026 O O . LYS A 1 260 ? -5.496 -17.582 29.245 1.00 79.50 260 LYS A O 1
ATOM 2031 N N . PHE A 1 261 ? -7.233 -16.305 28.648 1.00 81.19 261 PHE A N 1
ATOM 2032 C CA . PHE A 1 261 ? -6.616 -15.753 27.452 1.00 81.19 261 PHE A CA 1
ATOM 2033 C C . PHE A 1 261 ? -6.005 -14.377 27.739 1.00 81.19 261 PHE A C 1
ATOM 2035 O O . PHE A 1 261 ? -6.680 -13.486 28.254 1.00 81.19 261 PHE A O 1
ATOM 2042 N N . VAL A 1 262 ? -4.739 -14.190 27.362 1.00 81.88 262 VAL A N 1
ATOM 2043 C CA . VAL A 1 262 ? -4.005 -12.938 27.578 1.00 81.88 262 VAL A CA 1
ATOM 2044 C C . VAL A 1 262 ? -3.654 -12.315 26.224 1.00 81.88 262 VAL A C 1
ATOM 2046 O O . VAL A 1 262 ? -2.857 -12.892 25.483 1.00 81.88 262 VAL A O 1
ATOM 2049 N N . PRO A 1 263 ? -4.230 -11.152 25.865 1.00 83.50 263 PRO A N 1
ATOM 2050 C CA . PRO A 1 263 ? -3.899 -10.483 24.614 1.00 83.50 263 PRO A CA 1
ATOM 2051 C C . PRO A 1 263 ? -2.563 -9.731 24.701 1.00 83.50 263 PRO A C 1
ATOM 2053 O O . PRO A 1 263 ? -2.180 -9.233 25.764 1.00 83.50 263 PRO A O 1
ATOM 2056 N N . LEU A 1 264 ? -1.893 -9.561 23.558 1.00 83.56 264 LEU A N 1
ATOM 2057 C CA . LEU A 1 264 ? -0.729 -8.683 23.451 1.00 83.56 264 LEU A CA 1
ATOM 2058 C C . LEU A 1 264 ? -1.200 -7.225 23.425 1.00 83.56 264 LEU A C 1
ATOM 2060 O O . LEU A 1 264 ? -1.955 -6.834 22.537 1.00 83.56 264 LEU A O 1
ATOM 2064 N N . LYS A 1 265 ? -0.749 -6.407 24.377 1.00 83.62 265 LYS A N 1
ATOM 2065 C CA . LYS A 1 265 ? -1.199 -5.015 24.516 1.00 83.62 265 LYS A CA 1
ATOM 2066 C C . LYS A 1 265 ? -0.144 -4.036 24.022 1.00 83.62 265 LYS A C 1
ATOM 2068 O O . LYS A 1 265 ? 1.005 -4.079 24.452 1.00 83.62 265 LYS A O 1
ATOM 2073 N N . LEU A 1 266 ? -0.560 -3.104 23.175 1.00 82.12 266 LEU A N 1
ATOM 2074 C CA . LEU A 1 266 ? 0.245 -2.000 22.685 1.00 82.12 266 LEU A CA 1
ATOM 2075 C C . LEU A 1 266 ? -0.405 -0.677 23.078 1.00 82.12 266 LEU A C 1
ATOM 2077 O O . LEU A 1 266 ? -1.503 -0.346 22.635 1.00 82.12 266 LEU A O 1
ATOM 2081 N N . ARG A 1 267 ? 0.287 0.089 23.920 1.00 81.25 267 ARG A N 1
ATOM 2082 C CA . ARG A 1 267 ? -0.210 1.366 24.431 1.00 81.25 267 ARG A CA 1
ATOM 2083 C C . ARG A 1 267 ? 0.428 2.527 23.682 1.00 81.25 267 ARG A C 1
ATOM 2085 O O . ARG A 1 267 ? 1.647 2.683 23.691 1.00 81.25 267 ARG A O 1
ATOM 2092 N N . PHE A 1 268 ? -0.405 3.366 23.089 1.00 76.25 268 PHE A N 1
ATOM 2093 C CA . PHE A 1 268 ? -0.014 4.610 22.450 1.00 76.25 268 PHE A CA 1
ATOM 2094 C C . PHE A 1 268 ? -0.189 5.738 23.456 1.00 76.25 268 PHE A C 1
ATOM 2096 O O . PHE A 1 268 ? -1.314 6.082 23.813 1.00 76.25 268 PHE A O 1
ATOM 2103 N N . LYS A 1 269 ? 0.935 6.292 23.915 1.00 72.31 269 LYS A N 1
ATOM 2104 C CA . LYS A 1 269 ? 0.968 7.519 24.712 1.00 72.31 269 LYS A CA 1
ATOM 2105 C C . LYS A 1 269 ? 1.397 8.679 23.824 1.00 72.31 269 LYS A C 1
ATOM 2107 O O . LYS A 1 269 ? 2.485 8.626 23.249 1.00 72.31 269 LYS A O 1
ATOM 2112 N N . CYS A 1 270 ? 0.560 9.705 23.714 1.00 59.56 270 CYS A N 1
ATOM 2113 C CA . CYS A 1 270 ? 0.966 10.971 23.118 1.00 59.56 270 CYS A CA 1
ATOM 2114 C C . CYS A 1 270 ? 1.683 11.796 24.196 1.00 59.56 270 CYS A C 1
ATOM 2116 O O . CYS A 1 270 ? 1.148 11.956 25.289 1.00 59.56 270 CYS A O 1
ATOM 2118 N N . LYS A 1 271 ? 2.904 12.265 23.924 1.00 54.75 271 LYS A N 1
ATOM 2119 C CA . LYS A 1 271 ? 3.565 13.271 24.763 1.00 54.75 271 LYS A CA 1
ATOM 2120 C C . LYS A 1 271 ? 3.280 14.633 24.141 1.00 54.75 271 LYS A C 1
ATOM 2122 O O . LYS A 1 271 ? 3.894 14.963 23.131 1.00 54.75 271 LYS A O 1
ATOM 2127 N N . THR A 1 272 ? 2.363 15.394 24.717 1.00 50.34 272 THR A N 1
ATOM 2128 C CA . THR A 1 272 ? 2.355 16.852 24.570 1.00 50.34 272 THR A CA 1
ATOM 2129 C C . THR A 1 272 ? 3.371 17.425 25.561 1.00 50.34 272 THR A C 1
ATOM 2131 O O . THR A 1 272 ? 3.527 16.889 26.658 1.00 50.34 272 THR A O 1
ATOM 2134 N N . GLN A 1 273 ? 4.129 18.445 25.152 1.00 45.31 273 GLN A N 1
ATOM 2135 C CA . GLN A 1 273 ? 4.932 19.258 26.071 1.00 45.31 273 GLN A CA 1
ATOM 2136 C C . GLN A 1 273 ? 3.975 19.895 27.083 1.00 45.31 273 GLN A C 1
ATOM 2138 O O . GLN A 1 273 ? 3.203 20.771 26.718 1.00 45.31 273 GLN A O 1
ATOM 2143 N N . ASP A 1 274 ? 3.870 19.310 28.272 1.00 41.19 274 ASP A N 1
ATOM 2144 C CA . ASP A 1 274 ? 4.297 19.918 29.536 1.00 41.19 274 ASP A CA 1
ATOM 2145 C C . ASP A 1 274 ? 3.644 19.226 30.739 1.00 41.19 274 ASP A C 1
ATOM 2147 O O . ASP A 1 274 ? 2.489 18.808 30.716 1.00 41.19 274 ASP A O 1
ATOM 2151 N N . ASN A 1 275 ? 4.465 19.125 31.783 1.00 41.22 275 ASN A N 1
ATOM 2152 C CA . ASN A 1 275 ? 4.215 18.690 33.152 1.00 41.22 275 ASN A CA 1
ATOM 2153 C C . ASN A 1 275 ? 3.793 17.237 33.422 1.00 41.22 275 ASN A C 1
ATOM 2155 O O . ASN A 1 275 ? 2.711 16.749 33.105 1.00 41.22 275 ASN A O 1
ATOM 2159 N N . GLU A 1 276 ? 4.696 16.569 34.145 1.00 45.22 276 GLU A N 1
ATOM 2160 C CA . GLU A 1 276 ? 4.401 15.433 35.003 1.00 45.22 276 GLU A CA 1
ATOM 2161 C C . GLU A 1 276 ? 3.306 15.828 35.995 1.00 45.22 276 GLU A C 1
ATOM 2163 O O . GLU A 1 276 ? 3.539 16.435 37.035 1.00 45.22 276 GLU A O 1
ATOM 2168 N N . THR A 1 277 ? 2.072 15.467 35.685 1.00 38.69 277 THR A N 1
ATOM 2169 C CA . THR A 1 277 ? 1.056 15.287 36.710 1.00 38.69 277 THR A CA 1
ATOM 2170 C C . THR A 1 277 ? 0.457 13.919 36.469 1.00 38.69 277 THR A C 1
ATOM 2172 O O . THR A 1 277 ? -0.210 13.671 35.466 1.00 38.69 277 THR A O 1
ATOM 2175 N N . ASN A 1 278 ? 0.781 12.989 37.367 1.00 44.22 278 ASN A N 1
ATOM 2176 C CA . ASN A 1 278 ? 0.129 11.692 37.460 1.00 44.22 278 ASN A CA 1
ATOM 2177 C C . ASN A 1 278 ? -1.344 11.926 37.821 1.00 44.22 278 ASN A C 1
ATOM 2179 O O . ASN A 1 278 ? -1.713 11.827 38.988 1.00 44.22 278 ASN A O 1
ATOM 2183 N N . SER A 1 279 ? -2.189 12.264 36.847 1.00 38.28 279 SER A N 1
ATOM 2184 C CA . SER A 1 279 ? -3.630 12.208 37.048 1.00 38.28 279 SER A CA 1
ATOM 2185 C C . SER A 1 279 ? -4.073 10.744 36.916 1.00 38.28 279 SER A C 1
ATOM 2187 O O . SER A 1 279 ? -3.771 10.078 35.915 1.00 38.28 279 SER A O 1
ATOM 2189 N N . PRO A 1 280 ? -4.734 10.175 37.939 1.00 39.53 280 PRO A N 1
ATOM 2190 C CA . PRO A 1 280 ? -5.323 8.856 37.824 1.00 39.53 280 PRO A CA 1
ATOM 2191 C C . PRO A 1 280 ? -6.414 8.910 36.753 1.00 39.53 280 PRO A C 1
ATOM 2193 O O . PRO A 1 280 ? -7.288 9.770 36.788 1.00 39.53 280 PRO A O 1
ATOM 2196 N N . PHE A 1 281 ? -6.354 7.967 35.813 1.00 45.72 281 PHE A N 1
ATOM 2197 C CA . PHE A 1 281 ? -7.451 7.586 34.922 1.00 45.72 281 PHE A CA 1
ATOM 2198 C C . PHE A 1 281 ? -8.769 7.529 35.710 1.00 45.72 281 PHE A C 1
ATOM 2200 O O . PHE A 1 281 ? -8.958 6.552 36.422 1.00 45.72 281 PHE A O 1
ATOM 2207 N N . ASN A 1 282 ? -9.644 8.534 35.615 1.00 46.34 282 ASN A N 1
ATOM 2208 C CA . ASN A 1 282 ? -11.036 8.467 36.081 1.00 46.34 282 ASN A CA 1
ATOM 2209 C C . ASN A 1 282 ? -11.806 9.741 35.683 1.00 46.34 282 ASN A C 1
ATOM 2211 O O . ASN A 1 282 ? -11.669 10.737 36.381 1.00 46.34 282 ASN A O 1
ATOM 2215 N N . SER A 1 283 ? -12.620 9.688 34.611 1.00 39.59 283 SER A N 1
ATOM 2216 C CA . SER A 1 283 ? -13.900 10.444 34.472 1.00 39.59 283 SER A CA 1
ATOM 2217 C C . SER A 1 283 ? -14.531 10.413 33.056 1.00 39.59 283 SER A C 1
ATOM 2219 O O . SER A 1 283 ? -15.035 11.416 32.566 1.00 39.59 283 SER A O 1
ATOM 2221 N N . GLY A 1 284 ? -14.569 9.260 32.375 1.00 45.91 284 GLY A N 1
ATOM 2222 C CA . GLY A 1 284 ? -15.351 9.151 31.121 1.00 45.91 284 GLY A CA 1
ATOM 2223 C C . GLY A 1 284 ? -15.492 7.750 30.521 1.00 45.91 284 GLY A C 1
ATOM 2224 O O . GLY A 1 284 ? -16.028 7.579 29.432 1.00 45.91 284 GLY A O 1
ATOM 2225 N N . THR A 1 285 ? -14.983 6.720 31.199 1.00 51.94 285 THR A N 1
ATOM 2226 C CA . THR A 1 285 ? -14.829 5.358 30.661 1.00 51.94 285 THR A CA 1
ATOM 2227 C C . THR A 1 285 ? -16.074 4.477 30.761 1.00 51.94 285 THR A C 1
ATOM 2229 O O . THR A 1 285 ? -16.039 3.352 30.266 1.00 51.94 285 THR A O 1
ATOM 2232 N N . ASN A 1 286 ? -17.143 4.936 31.416 1.00 55.38 286 ASN A N 1
ATOM 2233 C CA . ASN A 1 286 ? -18.228 4.045 31.837 1.00 55.38 286 ASN A CA 1
ATOM 2234 C C . ASN A 1 286 ? -19.247 3.713 30.743 1.00 55.38 286 ASN A C 1
ATOM 2236 O O . ASN A 1 286 ? -19.896 2.677 30.848 1.00 55.38 286 ASN A O 1
ATOM 2240 N N . ASP A 1 287 ? -19.307 4.494 29.663 1.00 75.25 287 ASP A N 1
ATOM 2241 C CA . ASP A 1 287 ? -20.360 4.312 28.657 1.00 75.25 287 ASP A CA 1
ATOM 2242 C C . ASP A 1 287 ? -19.871 3.675 27.353 1.00 75.25 287 ASP A C 1
ATOM 2244 O O . ASP A 1 287 ? -20.661 3.451 26.442 1.00 75.25 287 ASP A O 1
ATOM 2248 N N . LEU A 1 288 ? -18.586 3.333 27.217 1.00 84.56 288 LEU A N 1
ATOM 2249 C CA . LEU A 1 288 ? -18.094 2.754 25.966 1.00 84.56 288 LEU A CA 1
ATOM 2250 C C . LEU A 1 288 ? -18.493 1.281 25.821 1.00 84.56 288 LEU A C 1
ATOM 2252 O O . LEU A 1 288 ? -18.176 0.449 26.674 1.00 84.56 288 LEU A O 1
ATOM 2256 N N . ILE A 1 289 ? -19.065 0.930 24.671 1.00 88.25 289 ILE A N 1
ATOM 2257 C CA . ILE A 1 289 ? -19.402 -0.452 24.319 1.00 88.25 289 ILE A CA 1
ATOM 2258 C C . ILE A 1 289 ? -18.502 -0.967 23.196 1.00 88.25 289 ILE A C 1
ATOM 2260 O O . ILE A 1 289 ? -17.875 -0.206 22.456 1.00 88.25 289 ILE A O 1
ATOM 2264 N N . TRP A 1 290 ? -18.434 -2.288 23.058 1.00 90.94 290 TRP A N 1
ATOM 2265 C CA . TRP A 1 290 ? -17.730 -2.909 21.945 1.00 90.94 290 TRP A CA 1
ATOM 2266 C C . TRP A 1 290 ? -18.568 -2.886 20.677 1.00 90.94 290 TRP A C 1
ATOM 2268 O O . TRP A 1 290 ? -19.755 -3.197 20.699 1.00 90.94 290 TRP A O 1
ATOM 2278 N N . PHE A 1 291 ? -17.911 -2.626 19.559 1.00 90.75 291 PHE A N 1
ATOM 2279 C CA . PHE A 1 291 ? -18.445 -2.765 18.219 1.00 90.75 291 PHE A CA 1
ATOM 2280 C C . PHE A 1 291 ? -17.557 -3.710 17.418 1.00 90.75 291 PHE A C 1
ATOM 2282 O O . PHE A 1 291 ? -16.350 -3.510 17.324 1.00 90.75 291 PHE A O 1
ATOM 2289 N N . GLN A 1 292 ? -18.143 -4.741 16.823 1.00 91.75 292 GLN A N 1
ATOM 2290 C CA . GLN A 1 292 ? -17.447 -5.659 15.931 1.00 91.75 292 GLN A CA 1
ATOM 2291 C C . GLN A 1 292 ? -17.608 -5.199 14.484 1.00 91.75 292 GLN A C 1
ATOM 2293 O O . GLN A 1 292 ? -18.731 -5.009 14.019 1.00 91.75 292 GLN A O 1
ATOM 2298 N N . CYS A 1 293 ? -16.503 -5.091 13.750 1.00 90.44 293 CYS A N 1
ATOM 2299 C CA . CYS A 1 293 ? -16.551 -4.848 12.317 1.00 90.44 293 CYS A CA 1
ATOM 2300 C C . CYS A 1 293 ? -17.229 -6.024 11.593 1.00 90.44 293 CYS A C 1
ATOM 2302 O O . CYS A 1 293 ? -16.936 -7.194 11.862 1.00 90.44 293 CYS A O 1
ATOM 2304 N N . ARG A 1 294 ? -18.139 -5.715 10.667 1.00 86.88 294 ARG A N 1
ATOM 2305 C CA . ARG A 1 294 ? -18.819 -6.695 9.809 1.00 86.88 294 ARG A CA 1
ATOM 2306 C C . ARG A 1 294 ? -17.860 -7.362 8.827 1.00 86.88 294 ARG A C 1
ATOM 2308 O O . ARG A 1 294 ? -18.060 -8.525 8.485 1.00 86.88 294 ARG A O 1
ATOM 2315 N N . HIS A 1 295 ? -16.813 -6.648 8.423 1.00 87.50 295 HIS A N 1
ATOM 2316 C CA . HIS A 1 295 ? -15.805 -7.141 7.491 1.00 87.50 295 HIS A CA 1
ATOM 2317 C C . HIS A 1 295 ? -14.819 -8.042 8.233 1.00 87.50 295 HIS A C 1
ATOM 2319 O O . HIS A 1 295 ? -14.135 -7.607 9.161 1.00 87.50 295 HIS A O 1
ATOM 2325 N N . VAL A 1 296 ? -14.765 -9.316 7.842 1.00 84.25 296 VAL A N 1
ATOM 2326 C CA . VAL A 1 296 ? -13.885 -10.321 8.450 1.00 84.25 296 VAL A CA 1
ATOM 2327 C C . VAL A 1 296 ? -12.894 -10.793 7.407 1.00 84.25 296 VAL A C 1
ATOM 2329 O O . VAL A 1 296 ? -13.280 -11.454 6.448 1.00 84.25 296 VAL A O 1
ATOM 2332 N N . ILE A 1 297 ? -11.611 -10.530 7.632 1.00 84.19 297 ILE A N 1
ATOM 2333 C CA . ILE A 1 297 ? -10.575 -10.944 6.687 1.00 84.19 297 ILE A CA 1
ATOM 2334 C C . ILE A 1 297 ? -10.252 -12.413 6.932 1.00 84.19 297 ILE A C 1
ATOM 2336 O O . ILE A 1 297 ? -9.861 -12.806 8.032 1.00 84.19 297 ILE A O 1
ATOM 2340 N N . LYS A 1 298 ? -10.410 -13.239 5.901 1.00 82.50 298 LYS A N 1
ATOM 2341 C CA . LYS A 1 298 ? -9.980 -14.639 5.924 1.00 82.50 298 LYS A CA 1
ATOM 2342 C C . LYS A 1 298 ? -8.502 -14.710 5.538 1.00 82.50 298 LYS A C 1
ATOM 2344 O O . LYS A 1 298 ? -8.092 -14.144 4.530 1.00 82.50 298 LYS A O 1
ATOM 2349 N N . GLY A 1 299 ? -7.705 -15.390 6.353 1.00 70.25 299 GLY A N 1
ATOM 2350 C CA . GLY A 1 299 ? -6.318 -15.704 6.047 1.00 70.25 299 GLY A CA 1
ATOM 2351 C C . GLY A 1 299 ? -6.255 -16.657 4.859 1.00 70.25 299 GLY A C 1
ATOM 2352 O O . GLY A 1 299 ? -6.980 -17.651 4.818 1.00 70.25 299 GLY A O 1
ATOM 2353 N N . LEU A 1 300 ? -5.403 -16.336 3.890 1.00 65.62 300 LEU A N 1
ATOM 2354 C CA . LEU A 1 300 ? -5.133 -17.210 2.755 1.00 65.62 300 LEU A CA 1
ATOM 2355 C C . LEU A 1 300 ? -4.099 -18.255 3.180 1.00 65.62 300 LEU A C 1
ATOM 2357 O O . LEU A 1 300 ? -3.101 -17.914 3.817 1.00 65.62 300 LEU A O 1
ATOM 2361 N N . ALA A 1 301 ? -4.345 -19.520 2.844 1.00 56.12 301 ALA A N 1
ATOM 2362 C CA . ALA A 1 301 ? -3.365 -20.575 3.060 1.00 56.12 301 ALA A CA 1
ATOM 2363 C C . ALA A 1 301 ? -2.138 -20.299 2.180 1.00 56.12 301 ALA A C 1
ATOM 2365 O O . ALA A 1 301 ? -2.263 -20.146 0.965 1.00 56.12 301 ALA A O 1
ATOM 2366 N N . PHE A 1 302 ? -0.961 -20.215 2.795 1.00 47.44 302 PHE A N 1
ATOM 2367 C CA . PHE A 1 302 ? 0.296 -20.173 2.061 1.00 47.44 302 PHE A CA 1
ATOM 2368 C C . PHE A 1 302 ? 0.658 -21.621 1.724 1.00 47.44 302 PHE A C 1
ATOM 2370 O O . PHE A 1 302 ? 0.912 -22.408 2.635 1.00 47.44 302 PHE A O 1
ATOM 2377 N N . GLN A 1 303 ? 0.625 -21.998 0.444 1.00 43.31 303 GLN A N 1
ATOM 2378 C CA . GLN A 1 303 ? 1.227 -23.262 0.024 1.00 43.31 303 GLN A CA 1
ATOM 2379 C C . GLN A 1 303 ? 2.733 -23.128 0.266 1.00 43.31 303 GLN A C 1
ATOM 2381 O O . GLN A 1 303 ? 3.376 -22.255 -0.319 1.00 43.31 303 GLN A O 1
ATOM 2386 N N . GLN A 1 304 ? 3.282 -23.921 1.189 1.00 41.91 304 GLN A N 1
ATOM 2387 C CA . GLN A 1 304 ? 4.732 -24.065 1.279 1.00 41.91 304 GLN A CA 1
ATOM 2388 C C . GLN A 1 304 ? 5.221 -24.613 -0.070 1.00 41.91 304 GLN A C 1
ATOM 2390 O O . GLN A 1 304 ? 4.579 -25.526 -0.597 1.00 41.91 304 GLN A O 1
ATOM 2395 N N . PRO A 1 305 ? 6.297 -24.060 -0.659 1.00 38.25 305 PRO A N 1
ATOM 2396 C CA . PRO A 1 305 ? 6.930 -24.720 -1.785 1.00 38.25 305 PRO A CA 1
ATOM 2397 C C . PRO A 1 305 ? 7.344 -26.111 -1.314 1.00 38.25 305 PRO A C 1
ATOM 2399 O O . PRO A 1 305 ? 7.996 -26.244 -0.280 1.00 38.25 305 PRO A O 1
ATOM 2402 N N . VAL A 1 306 ? 6.886 -27.131 -2.034 1.00 37.12 306 VAL A N 1
ATOM 2403 C CA . VAL A 1 306 ? 7.389 -28.492 -1.875 1.00 37.12 306 VAL A CA 1
ATOM 2404 C C . VAL A 1 306 ? 8.857 -28.424 -2.284 1.00 37.12 306 VAL A C 1
ATOM 2406 O O . VAL A 1 306 ? 9.155 -28.075 -3.425 1.00 37.12 306 VAL A O 1
ATOM 2409 N N . GLU A 1 307 ? 9.759 -28.625 -1.327 1.00 41.59 307 GLU A N 1
ATOM 2410 C CA . GLU A 1 307 ? 11.165 -28.884 -1.626 1.00 41.59 307 GLU A CA 1
ATOM 2411 C C . GLU A 1 307 ? 11.219 -30.260 -2.309 1.00 41.59 307 GLU A C 1
ATOM 2413 O O . GLU A 1 307 ? 10.887 -31.268 -1.682 1.00 41.59 307 GLU A O 1
ATOM 2418 N N . GLU A 1 308 ? 11.535 -30.271 -3.608 1.00 34.94 308 GLU A N 1
ATOM 2419 C CA . GLU A 1 308 ? 12.056 -31.444 -4.330 1.00 34.94 308 GLU A CA 1
ATOM 2420 C C . GLU A 1 308 ? 13.581 -31.491 -4.204 1.00 34.94 308 GLU A C 1
ATOM 2422 O O . GLU A 1 308 ? 14.217 -30.416 -4.344 1.00 34.94 308 GLU A O 1
#

Sequence (308 aa):
MQKLMSTISSLRSALQLLIREAPDIQRVVLILGGSPLRPQKAYELLFTRGDNGLSFEGDFSKSKATEALSKKTIRALISTGAGSTSCPGPMRLFVLVQAPPSLNLPQHFLPKRDFRYNRKFVPLKLRFKCKTQDNETNSPFNSGTNDLICLRSALQLLIREAPDIQRVVLILGGSPLRPQKAYELLFTRGDNGLSFEGDFSKSKATEALSKKTIRALISTGAGSTSCPGPMRLFVLVQAPPSLNLPQHFLPKRDFRYNRKFVPLKLRFKCKTQDNETNSPFNSGTNDLIWFQCRHVIKGLAFQQPVEE